Protein AF-A0A0G1ZRC7-F1 (afdb_monomer_lite)

pLDDT: mean 85.23, std 11.33, range [33.72, 97.94]

Foldseek 3Di:
DKDWDFDQQQNWTWIWIWDWDDDPDQAIKIWIWIWTDDDHDIDIDIDIDSDDDDPVRVVVVVVVSVPDDDDDDDPQVQWDKDDDLVQQKIFTDHPQWPDKDWDQDDPPPQFDNQKIKIFTGNDPDPDPDGQKMKIKHLADPVVRCVSRPQNVQWDAFDWDAAPNFIWGKTFGADPVRHTDQKIKIWDDDPRMIMIMTHHPVRSCRGRNGMDGHPSDLQLEDALVPDDQQDDGLNWGWHDWAFLDPDPPPGRGLQTIKTKTFDKDKFWFKWAADDDDPRGQFIKTQGDPVRSSNHHDYPPNPDHPMATEPCSVVCCVQLVDRMFIFIFMWGGWMDGHHPDDDGTYTHTPHTDDTDPPDD

Radius of gyration: 29.99 Å; chains: 1; bounding box: 70×35×105 Å

Secondary structure (DSSP, 8-state):
-EEEEEEEETTEEEEEEEEEEE-STT-EEEEEEEEEEETTEEEEEEEEESSPPPHHHHHHHHHHHHT-----S---TT-EEEEETTTTEEEEE-TT--EEEEEPPPTTS-S-TTEEEEEEE-SSS--SS-SEEEEEESS-HHHHHHH-GGGGGBPPPEEEEETTEEEEEEEEE-TTSPEEEEEEEEEEETTEEEEEEEEHHHHHHHHHH-EE----STTEE-TTT--TT-EETTEEEEEEE-SS--TT--SBTTBEEEEEESEEEEEEEEEE--STTTTT-EEEEE-HHHHTTS-EETT--S-S-EEES-HHHHHHHH-SSEEEEEEEEEEEEEEE-SSS--EEEEEEEEEEEE----

Sequence (358 aa):
MQEKENIEFHGQPAVKVVERFEGPETMSAYIEAIGFLYGQAEYVIHITGTHEPSASQRKRIDEILSTFKFIDSTDTSDWKTYRNEEYGYEFKYPSSWARLEERNPIFNDHLPDSRRYLAIYPESFPSQDISAHIDVYRAPFTAVKLDNHELVYTLPPSEVTTNGVVWLKFQSTDNLGNELNTFTYYTERGGKTYHVGGAGEQVHQILSTFRFFETGNNNVFDVTAVKTGDKIVGLEARTVAPFSVVPDFPLGPDNARVVFFGTVILEGEYRALTGELLGGYLCFAPSATSQAHIPVMRGDGRDISFCFSDQDVAHSLLNAERGRVTIEVEDYVINSYPAEVFNEAELRRVLIKDFSGE

Structure (mmCIF, N/CA/C/O backbone):
data_AF-A0A0G1ZRC7-F1
#
_entry.id   AF-A0A0G1ZRC7-F1
#
loop_
_atom_site.group_PDB
_atom_site.id
_atom_site.type_symbol
_atom_site.label_atom_id
_atom_site.label_alt_id
_atom_site.label_comp_id
_atom_site.label_asym_id
_atom_site.label_entity_id
_atom_site.label_seq_id
_atom_site.pdbx_PDB_ins_code
_atom_site.Cartn_x
_atom_site.Cartn_y
_atom_site.Cartn_z
_atom_site.occupancy
_atom_site.B_iso_or_equiv
_atom_site.auth_seq_id
_atom_site.auth_comp_id
_atom_site.auth_asym_id
_atom_site.auth_atom_id
_atom_site.pdbx_PDB_model_num
ATOM 1 N N . MET A 1 1 ? 22.349 -9.665 -48.517 1.00 72.19 1 MET A N 1
ATOM 2 C CA . MET A 1 1 ? 22.988 -10.792 -47.788 1.00 72.19 1 MET A CA 1
ATOM 3 C C . MET A 1 1 ? 22.812 -10.552 -46.298 1.00 72.19 1 MET A C 1
ATOM 5 O O . MET A 1 1 ? 23.005 -9.411 -45.890 1.00 72.19 1 MET A O 1
ATOM 9 N N . GLN A 1 2 ? 22.407 -11.571 -45.534 1.00 84.44 2 GLN A N 1
ATOM 10 C CA . GLN A 1 2 ? 22.184 -11.473 -44.088 1.00 84.44 2 GLN A CA 1
ATOM 11 C C . GLN A 1 2 ? 23.199 -12.353 -43.356 1.00 84.44 2 GLN A C 1
ATOM 13 O O . GLN A 1 2 ? 23.326 -13.538 -43.661 1.00 84.44 2 GLN A O 1
ATOM 18 N N . GLU A 1 3 ? 23.916 -11.766 -42.409 1.00 89.81 3 GLU A N 1
ATOM 19 C CA . GLU A 1 3 ? 24.847 -12.449 -41.512 1.00 89.81 3 GLU A CA 1
ATOM 20 C C . GLU A 1 3 ? 24.315 -12.332 -40.086 1.00 89.81 3 GLU A C 1
ATOM 22 O O . GLU A 1 3 ? 23.880 -11.259 -39.671 1.00 89.81 3 GLU A O 1
ATOM 27 N N . LYS A 1 4 ? 24.331 -13.438 -39.340 1.00 94.50 4 LYS A N 1
ATOM 28 C CA . LYS A 1 4 ? 23.889 -13.494 -37.945 1.00 94.50 4 LYS A CA 1
ATOM 29 C C . LYS A 1 4 ? 24.979 -14.132 -37.099 1.00 94.50 4 LYS A C 1
ATOM 31 O O . LYS A 1 4 ? 25.463 -15.210 -37.437 1.00 94.50 4 LYS A O 1
ATOM 36 N N . GLU A 1 5 ? 25.319 -13.491 -35.991 1.00 95.44 5 GLU A N 1
ATOM 37 C CA . GLU A 1 5 ? 26.378 -13.916 -35.081 1.00 95.44 5 GLU A CA 1
ATOM 38 C C . GLU A 1 5 ? 25.924 -13.758 -33.624 1.00 95.44 5 GLU A C 1
ATOM 40 O O . GLU A 1 5 ? 25.308 -12.756 -33.262 1.00 95.44 5 GLU A O 1
ATOM 45 N N . ASN A 1 6 ? 26.233 -14.745 -32.780 1.00 94.62 6 ASN A N 1
ATOM 46 C CA . ASN A 1 6 ? 26.083 -14.605 -31.332 1.00 94.62 6 ASN A CA 1
ATOM 47 C C . ASN A 1 6 ? 27.350 -13.945 -30.785 1.00 94.62 6 ASN A C 1
ATOM 49 O O . ASN A 1 6 ? 28.443 -14.476 -30.978 1.00 94.62 6 ASN A O 1
ATOM 53 N N . ILE A 1 7 ? 27.198 -12.818 -30.099 1.00 95.12 7 ILE A N 1
ATOM 54 C CA . ILE A 1 7 ? 28.302 -12.045 -29.531 1.00 95.12 7 ILE A CA 1
ATOM 55 C C . ILE A 1 7 ? 28.072 -11.806 -28.037 1.00 95.12 7 ILE A C 1
ATOM 57 O O . ILE A 1 7 ? 26.980 -12.019 -27.511 1.00 95.12 7 ILE A O 1
ATOM 61 N N . GLU A 1 8 ? 29.102 -11.325 -27.354 1.00 92.88 8 GLU A N 1
ATOM 62 C CA . GLU A 1 8 ? 28.963 -10.733 -26.028 1.00 92.88 8 GLU A CA 1
ATOM 63 C C . GLU A 1 8 ? 29.045 -9.211 -26.173 1.00 92.88 8 GLU A C 1
ATOM 65 O O . GLU A 1 8 ? 30.003 -8.686 -26.744 1.00 92.88 8 GLU A O 1
ATOM 70 N N . PHE A 1 9 ? 28.035 -8.496 -25.681 1.00 93.06 9 PHE A N 1
ATOM 71 C CA . PHE A 1 9 ? 28.003 -7.037 -25.687 1.00 93.06 9 PHE A CA 1
ATOM 72 C C . PHE A 1 9 ? 28.018 -6.538 -24.245 1.00 93.06 9 PHE A C 1
ATOM 74 O O . PHE A 1 9 ? 27.019 -6.639 -23.539 1.00 93.06 9 PHE A O 1
ATOM 81 N N . HIS A 1 10 ? 29.175 -6.039 -23.793 1.00 89.69 10 HIS A N 1
ATOM 82 C CA . HIS A 1 10 ? 29.384 -5.524 -22.428 1.00 89.69 10 HIS A CA 1
ATOM 83 C C . HIS A 1 10 ? 28.917 -6.478 -21.315 1.00 89.69 10 HIS A C 1
ATOM 85 O O . HIS A 1 10 ? 28.232 -6.072 -20.379 1.00 89.69 10 HIS A O 1
ATOM 91 N N . GLY A 1 11 ? 29.276 -7.760 -21.418 1.00 84.75 11 GLY A N 1
ATOM 92 C CA . GLY A 1 11 ? 28.902 -8.780 -20.432 1.00 84.75 11 GLY A CA 1
ATOM 93 C C . GLY A 1 11 ? 27.511 -9.388 -20.625 1.00 84.75 11 GLY A C 1
ATOM 94 O O . GLY A 1 11 ? 27.155 -10.298 -19.880 1.00 84.75 11 GLY A O 1
ATOM 95 N N . GLN A 1 12 ? 26.726 -8.922 -21.605 1.00 85.06 12 GLN A N 1
ATOM 96 C CA . GLN A 1 12 ? 25.418 -9.493 -21.930 1.00 85.06 12 GLN A CA 1
ATOM 97 C C . GLN A 1 12 ? 25.502 -10.402 -23.162 1.00 85.06 12 GLN A C 1
ATOM 99 O O . GLN A 1 12 ? 26.103 -10.010 -24.170 1.00 85.06 12 GLN A O 1
ATOM 104 N N . PRO A 1 13 ? 24.873 -11.592 -23.132 1.00 92.38 13 PRO A N 1
ATOM 105 C CA . PRO A 1 13 ? 24.634 -12.371 -24.338 1.00 92.38 13 PRO A CA 1
ATOM 106 C C . PRO A 1 13 ? 23.823 -11.547 -25.342 1.00 92.38 13 PRO A C 1
ATOM 108 O O . PRO A 1 13 ? 22.763 -11.013 -25.012 1.00 92.38 13 PRO A O 1
ATOM 111 N N . ALA A 1 14 ? 24.319 -11.450 -26.570 1.00 95.25 14 ALA A N 1
ATOM 112 C CA . ALA A 1 14 ? 23.731 -10.619 -27.606 1.00 95.25 14 ALA A CA 1
ATOM 113 C C . ALA A 1 14 ? 23.753 -11.323 -28.968 1.00 95.25 14 ALA A C 1
ATOM 115 O O . ALA A 1 14 ? 24.530 -12.244 -29.226 1.00 95.25 14 ALA A O 1
ATOM 116 N N . VAL A 1 15 ? 22.887 -10.866 -29.863 1.00 96.38 15 VAL A N 1
ATOM 117 C CA . VAL A 1 15 ? 22.798 -11.319 -31.246 1.00 96.38 15 VAL A CA 1
ATOM 118 C C . VAL A 1 15 ? 23.061 -10.127 -32.147 1.00 96.38 15 VAL A C 1
ATOM 120 O O . VAL A 1 15 ? 22.334 -9.136 -32.114 1.00 96.38 15 VAL A O 1
ATOM 123 N N . LYS A 1 16 ? 24.085 -10.239 -32.984 1.00 95.94 16 LYS A N 1
ATOM 124 C CA . LYS A 1 16 ? 24.382 -9.273 -34.030 1.00 95.94 16 LYS A CA 1
ATOM 125 C C . LYS A 1 16 ? 23.838 -9.770 -35.363 1.00 95.94 16 LYS A C 1
ATOM 127 O O . LYS A 1 16 ? 24.080 -10.910 -35.754 1.00 95.94 16 LYS A O 1
ATOM 132 N N . VAL A 1 17 ? 23.119 -8.905 -36.067 1.00 95.75 17 VAL A N 1
ATOM 133 C CA . VAL A 1 17 ? 22.609 -9.146 -37.418 1.00 95.75 17 VAL A CA 1
ATOM 134 C C . VAL A 1 17 ? 23.131 -8.051 -38.333 1.00 95.75 17 VAL A C 1
ATOM 136 O O . VAL A 1 17 ? 23.005 -6.871 -38.017 1.00 95.75 17 VAL A O 1
ATOM 139 N N . VAL A 1 18 ? 23.717 -8.432 -39.465 1.00 94.06 18 VAL A N 1
ATOM 140 C CA . VAL A 1 18 ? 24.157 -7.505 -40.510 1.00 94.06 18 VAL A CA 1
ATOM 141 C C . VAL A 1 18 ? 23.394 -7.808 -41.788 1.00 94.06 18 VAL A C 1
ATOM 143 O O . VAL A 1 18 ? 23.439 -8.922 -42.308 1.00 94.06 18 VAL A O 1
ATOM 146 N N . GLU A 1 19 ? 22.716 -6.799 -42.315 1.00 92.00 19 GLU A N 1
ATOM 147 C CA . GLU A 1 19 ? 21.962 -6.856 -43.557 1.00 92.00 19 GLU A CA 1
ATOM 148 C C . GLU A 1 19 ? 22.527 -5.867 -44.571 1.00 92.00 19 GLU A C 1
ATOM 150 O O . GLU A 1 19 ? 22.704 -4.676 -44.307 1.00 92.00 19 GLU A O 1
ATOM 155 N N . ARG A 1 20 ? 22.808 -6.393 -45.765 1.00 89.00 20 ARG A N 1
ATOM 156 C CA . ARG A 1 20 ? 23.256 -5.624 -46.927 1.00 89.00 20 ARG A CA 1
ATOM 157 C C . ARG A 1 20 ? 22.201 -5.709 -48.019 1.00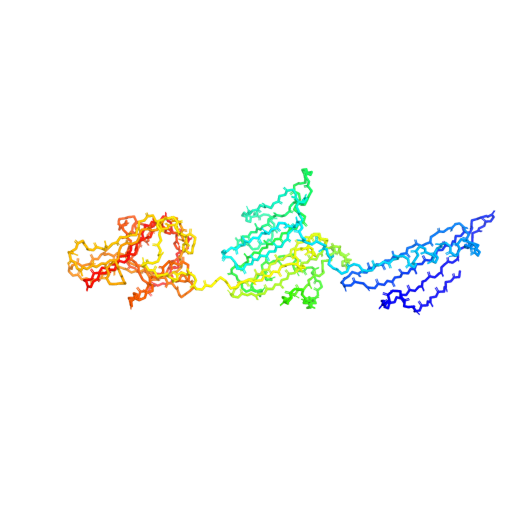 89.00 20 ARG A C 1
ATOM 159 O O . ARG A 1 20 ? 21.893 -6.816 -48.483 1.00 89.00 20 ARG A O 1
ATOM 166 N N . PHE A 1 21 ? 21.689 -4.553 -48.424 1.00 86.50 21 PHE A N 1
ATOM 167 C CA . PHE A 1 21 ? 20.736 -4.401 -49.517 1.00 86.50 21 PHE A CA 1
ATOM 168 C C . PHE A 1 21 ? 21.440 -3.783 -50.721 1.00 86.50 21 PHE A C 1
ATOM 170 O O . PHE A 1 21 ? 22.093 -2.749 -50.590 1.00 86.50 21 PHE A O 1
ATOM 177 N N . GLU A 1 22 ? 21.274 -4.403 -51.885 1.00 81.50 22 GLU A N 1
ATOM 178 C CA . GLU A 1 22 ? 21.713 -3.864 -53.172 1.00 81.50 22 GLU A CA 1
ATOM 179 C C . GLU A 1 22 ? 20.471 -3.585 -54.023 1.00 81.50 22 GLU A C 1
ATOM 181 O O . GLU A 1 22 ? 19.751 -4.504 -54.414 1.00 81.50 22 GLU A O 1
ATOM 186 N N . GLY A 1 23 ? 20.184 -2.306 -54.256 1.00 74.44 23 GLY A N 1
ATOM 187 C CA . GLY A 1 23 ? 19.145 -1.834 -55.164 1.00 74.44 23 GLY A CA 1
ATOM 188 C C . GLY A 1 23 ? 19.724 -1.363 -56.505 1.00 74.44 23 GLY A C 1
ATOM 189 O O . GLY A 1 23 ? 20.934 -1.159 -56.630 1.00 74.44 23 GLY A O 1
ATOM 190 N N . PRO A 1 24 ? 18.877 -1.168 -57.530 1.00 72.50 24 PRO A N 1
ATOM 191 C CA . PRO A 1 24 ? 19.324 -0.683 -58.830 1.00 72.50 24 PRO A CA 1
ATOM 192 C C . PRO A 1 24 ? 19.932 0.733 -58.754 1.00 72.50 24 PRO A C 1
ATOM 194 O O . PRO A 1 24 ? 19.453 1.611 -58.040 1.00 72.50 24 PRO A O 1
ATOM 197 N N . GLU A 1 25 ? 21.010 0.918 -59.519 1.00 60.22 25 GLU A N 1
ATOM 198 C CA . GLU A 1 25 ? 21.641 2.179 -59.947 1.00 60.22 25 GLU A CA 1
ATOM 199 C C . GLU A 1 25 ? 22.134 3.206 -58.909 1.00 60.22 25 GLU A C 1
ATOM 201 O O . GLU A 1 25 ? 22.583 4.256 -59.350 1.00 60.22 25 GLU A O 1
ATOM 206 N N . THR A 1 26 ? 22.123 2.951 -57.589 1.00 58.69 26 THR A N 1
ATOM 207 C CA . THR A 1 26 ? 22.935 3.656 -56.537 1.00 58.69 26 THR A CA 1
ATOM 208 C C . THR A 1 26 ? 22.432 3.428 -55.106 1.00 58.69 26 THR A C 1
ATOM 210 O O . THR A 1 26 ? 23.074 3.871 -54.153 1.00 58.69 26 THR A O 1
ATOM 213 N N . MET A 1 27 ? 21.298 2.754 -54.908 1.00 60.91 27 MET A N 1
ATOM 214 C CA . MET A 1 27 ? 20.768 2.509 -53.566 1.00 60.91 27 MET A CA 1
ATOM 215 C C . MET A 1 27 ? 21.346 1.229 -52.967 1.00 60.91 27 MET A C 1
ATOM 217 O O . MET A 1 27 ? 20.748 0.164 -53.082 1.00 60.91 27 MET A O 1
ATOM 221 N N . SER A 1 28 ? 22.489 1.326 -52.292 1.00 77.81 28 SER A N 1
ATOM 222 C CA . SER A 1 28 ? 22.838 0.342 -51.267 1.00 77.81 28 SER A CA 1
ATOM 223 C C . SER A 1 28 ? 22.269 0.761 -49.909 1.00 77.81 28 SER A C 1
ATOM 225 O O . SER A 1 28 ? 22.018 1.940 -49.651 1.00 77.81 28 SER A O 1
ATOM 227 N N . ALA A 1 29 ? 22.031 -0.209 -49.033 1.00 84.00 29 ALA A N 1
ATOM 228 C CA . ALA A 1 29 ? 21.778 0.050 -47.622 1.00 84.00 29 ALA A CA 1
ATOM 229 C C . ALA A 1 29 ? 22.551 -0.957 -46.772 1.00 84.00 29 ALA A C 1
ATOM 231 O O . ALA A 1 29 ? 22.637 -2.142 -47.104 1.00 84.00 29 ALA A O 1
ATOM 232 N N . TYR A 1 30 ? 23.112 -0.460 -45.678 1.00 89.81 30 TYR A N 1
ATOM 233 C CA . TYR A 1 30 ? 23.788 -1.235 -44.654 1.00 89.81 30 TYR A CA 1
ATOM 234 C C . TYR A 1 30 ? 23.011 -1.080 -43.353 1.00 89.81 30 TYR A C 1
ATOM 236 O O . TYR A 1 30 ? 22.791 0.045 -42.898 1.00 89.81 30 TYR A O 1
ATOM 244 N N . ILE A 1 31 ? 22.610 -2.199 -42.762 1.00 90.44 31 ILE A N 1
ATOM 245 C CA . ILE A 1 31 ? 21.965 -2.241 -41.453 1.00 90.44 31 ILE A CA 1
ATOM 246 C C . ILE A 1 31 ? 22.737 -3.229 -40.591 1.00 90.44 31 ILE A C 1
ATOM 248 O O . ILE A 1 31 ? 22.917 -4.383 -40.961 1.00 90.44 31 ILE A O 1
ATOM 252 N N . GLU A 1 32 ? 23.178 -2.779 -39.429 1.00 93.75 32 GLU A N 1
ATOM 253 C CA . GLU A 1 32 ? 23.699 -3.628 -38.369 1.00 93.75 32 GLU A CA 1
ATOM 254 C C . GLU A 1 32 ? 22.826 -3.439 -37.134 1.00 93.75 32 GLU A C 1
ATOM 256 O O . GLU A 1 32 ? 22.590 -2.312 -36.703 1.00 93.75 32 GLU A O 1
ATOM 261 N N . ALA A 1 33 ? 22.320 -4.540 -36.593 1.00 95.12 33 ALA A N 1
ATOM 262 C CA . ALA A 1 33 ? 21.508 -4.566 -35.391 1.00 95.12 33 ALA A CA 1
ATOM 263 C C . ALA A 1 33 ? 22.203 -5.420 -34.332 1.00 95.12 33 ALA A C 1
ATOM 265 O O . ALA A 1 33 ? 22.618 -6.541 -34.623 1.00 95.12 33 ALA A O 1
ATOM 266 N N . ILE A 1 34 ? 22.322 -4.905 -33.112 1.00 96.19 34 ILE A N 1
ATOM 267 C CA . ILE A 1 34 ? 22.768 -5.674 -31.946 1.00 96.19 34 ILE A CA 1
ATOM 268 C C . ILE A 1 34 ? 21.581 -5.764 -30.994 1.00 96.19 34 ILE A C 1
ATOM 270 O O . ILE A 1 34 ? 21.213 -4.764 -30.380 1.00 96.19 34 ILE A O 1
ATOM 274 N N . GLY A 1 35 ? 20.973 -6.946 -30.922 1.00 92.88 35 GLY A N 1
ATOM 275 C CA . GLY A 1 35 ? 19.888 -7.265 -30.002 1.00 92.88 35 GLY A CA 1
ATOM 276 C C . GLY A 1 35 ? 20.428 -7.941 -28.748 1.00 92.88 35 GLY A C 1
ATOM 277 O O . GLY A 1 35 ? 21.203 -8.892 -28.850 1.00 92.88 35 GLY A O 1
ATOM 278 N N . PHE A 1 36 ? 20.044 -7.472 -27.569 1.00 91.94 36 PHE A N 1
ATOM 279 C CA . PHE A 1 36 ? 20.423 -8.090 -26.299 1.00 91.94 36 PHE A CA 1
ATOM 280 C C . PHE A 1 36 ? 19.324 -7.911 -25.256 1.00 91.94 36 PHE A C 1
ATOM 282 O O . PHE A 1 36 ? 18.497 -7.002 -25.338 1.00 91.94 36 PHE A O 1
ATOM 289 N N . LEU A 1 37 ? 19.339 -8.784 -24.252 1.00 82.06 37 LEU A N 1
ATOM 290 C CA . LEU A 1 37 ? 18.491 -8.647 -23.075 1.00 82.06 37 LEU A CA 1
ATOM 291 C C . LEU A 1 37 ? 19.285 -7.951 -21.977 1.00 82.06 37 LEU A C 1
ATOM 293 O O . LEU A 1 37 ? 20.431 -8.311 -21.709 1.00 82.06 37 LEU A O 1
ATOM 297 N N . TYR A 1 38 ? 18.673 -6.968 -21.328 1.00 78.75 38 TYR A N 1
ATOM 298 C CA . TYR A 1 38 ? 19.228 -6.368 -20.124 1.00 78.75 38 TYR A CA 1
ATOM 299 C C . TYR A 1 38 ? 18.111 -6.155 -19.101 1.00 78.75 38 TYR A C 1
ATOM 301 O O . TYR A 1 38 ? 17.084 -5.535 -19.382 1.00 78.75 38 TYR A O 1
ATOM 309 N N . GLY A 1 39 ? 18.278 -6.745 -17.917 1.00 71.88 39 GLY A N 1
ATOM 310 C CA . GLY A 1 39 ? 17.195 -6.867 -16.946 1.00 71.88 39 GLY A CA 1
ATOM 311 C C . GLY A 1 39 ? 16.031 -7.695 -17.503 1.00 71.88 39 GLY A C 1
ATOM 312 O O . GLY A 1 39 ? 16.175 -8.889 -17.745 1.00 71.88 39 GLY A O 1
ATOM 313 N N . GLN A 1 40 ? 14.870 -7.059 -17.673 1.00 64.44 40 GLN A N 1
ATOM 314 C CA . GLN A 1 40 ? 13.635 -7.675 -18.190 1.00 64.44 40 GLN A CA 1
ATOM 315 C C . GLN A 1 40 ? 13.204 -7.094 -19.548 1.00 64.44 40 GLN A C 1
ATOM 317 O O . GLN A 1 40 ? 12.088 -7.356 -19.993 1.00 64.44 40 GLN A O 1
ATOM 322 N N . ALA A 1 41 ? 14.052 -6.274 -20.174 1.00 66.75 41 ALA A N 1
ATOM 323 C CA . ALA A 1 41 ? 13.751 -5.595 -21.426 1.00 66.75 41 ALA A CA 1
ATOM 324 C C . ALA A 1 41 ? 14.682 -6.062 -22.550 1.00 66.75 41 ALA A C 1
ATOM 326 O O . ALA A 1 41 ? 15.857 -6.378 -22.328 1.00 66.75 41 ALA A O 1
ATOM 327 N N . GLU A 1 42 ? 14.130 -6.094 -23.760 1.00 83.19 42 GLU A N 1
ATOM 328 C CA . GLU A 1 42 ? 14.882 -6.293 -24.991 1.00 83.19 42 GLU A CA 1
ATOM 329 C C . GLU A 1 42 ? 15.331 -4.940 -25.536 1.00 83.19 42 GLU A C 1
ATOM 331 O O . GLU A 1 42 ? 14.553 -3.989 -25.626 1.00 83.19 42 GLU A O 1
ATOM 336 N N . TYR A 1 43 ? 16.604 -4.862 -25.903 1.00 85.25 43 TYR A N 1
ATOM 337 C CA . TYR A 1 43 ? 17.204 -3.678 -26.489 1.00 85.25 43 TYR A CA 1
ATOM 338 C C . TYR A 1 43 ? 17.784 -4.032 -27.846 1.00 85.25 43 TYR A C 1
ATOM 340 O O . TYR A 1 43 ? 18.452 -5.054 -27.997 1.00 85.25 43 TYR A O 1
ATOM 348 N N . VAL A 1 44 ? 17.574 -3.148 -28.821 1.00 92.44 44 VAL A N 1
ATOM 349 C CA . VAL A 1 44 ? 18.173 -3.265 -30.150 1.00 92.44 44 VAL A CA 1
ATOM 350 C C . VAL A 1 44 ? 18.886 -1.966 -30.493 1.00 92.44 44 VAL A C 1
ATOM 352 O O . VAL A 1 44 ? 18.281 -0.896 -30.541 1.00 92.44 44 VAL A O 1
ATOM 355 N N . ILE A 1 45 ? 20.189 -2.058 -30.747 1.00 93.38 45 ILE A N 1
ATOM 356 C CA . ILE A 1 45 ? 20.984 -0.942 -31.263 1.00 93.38 45 ILE A CA 1
ATOM 357 C C . ILE A 1 45 ? 21.050 -1.078 -32.778 1.00 93.38 45 ILE A C 1
ATOM 359 O O . ILE A 1 45 ? 21.619 -2.045 -33.279 1.00 93.38 45 ILE A O 1
ATOM 363 N N . HIS A 1 46 ? 20.508 -0.095 -33.499 1.00 93.88 46 HIS A N 1
ATOM 364 C CA . HIS A 1 46 ? 20.590 -0.024 -34.956 1.00 93.88 46 HIS A CA 1
ATOM 365 C C . HIS A 1 46 ? 21.694 0.929 -35.413 1.00 93.88 46 HIS A C 1
ATOM 367 O O . HIS A 1 46 ? 21.737 2.098 -35.032 1.00 93.88 46 HIS A O 1
ATOM 373 N N . ILE A 1 47 ? 22.550 0.436 -36.301 1.00 92.75 47 ILE A N 1
ATOM 374 C CA . ILE A 1 47 ? 23.562 1.200 -37.021 1.00 92.75 47 ILE A CA 1
ATOM 375 C C . ILE A 1 47 ? 23.222 1.100 -38.505 1.00 92.75 47 ILE A C 1
ATOM 377 O O . ILE A 1 47 ? 23.375 0.048 -39.123 1.00 92.75 47 ILE A O 1
ATOM 381 N N . THR A 1 48 ? 22.742 2.199 -39.079 1.00 91.06 48 THR A N 1
ATOM 382 C CA . THR A 1 48 ? 22.259 2.239 -40.465 1.00 91.06 48 THR A CA 1
ATOM 383 C C . THR A 1 48 ? 23.072 3.201 -41.321 1.00 91.06 48 THR A C 1
ATOM 385 O O . THR A 1 48 ? 23.459 4.275 -40.859 1.00 91.06 48 THR A O 1
ATOM 388 N N . GLY A 1 49 ? 23.269 2.867 -42.592 1.00 88.19 49 GLY A N 1
ATOM 389 C C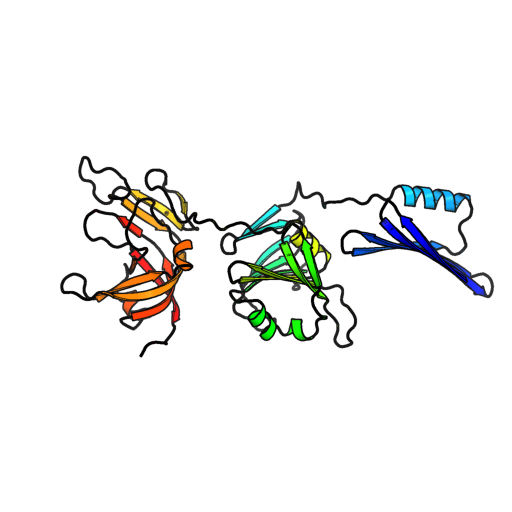A . GLY A 1 49 ? 23.908 3.741 -43.572 1.00 88.19 49 GLY A CA 1
ATOM 390 C C . GLY A 1 49 ? 23.516 3.394 -45.004 1.00 88.19 49 GLY A C 1
ATOM 391 O O . GLY A 1 49 ? 22.973 2.329 -45.275 1.00 88.19 49 GLY A O 1
ATOM 392 N N . THR A 1 50 ? 23.809 4.290 -45.945 1.00 86.50 50 THR A N 1
ATOM 393 C CA . THR A 1 50 ? 23.601 4.036 -47.384 1.00 86.50 50 THR A CA 1
ATOM 394 C C . THR A 1 50 ? 24.673 3.125 -47.984 1.00 86.50 50 THR A C 1
ATOM 396 O O . THR A 1 50 ? 24.543 2.671 -49.110 1.00 86.50 50 THR A O 1
ATOM 399 N N . HIS A 1 51 ? 25.761 2.862 -47.265 1.00 88.19 51 HIS A N 1
ATOM 400 C CA . HIS A 1 51 ? 26.858 2.000 -47.697 1.00 88.19 51 HIS A CA 1
ATOM 401 C C . HIS A 1 51 ? 27.487 1.340 -46.469 1.00 88.19 51 HIS A C 1
ATOM 403 O O . HIS A 1 51 ? 27.316 1.822 -45.345 1.00 88.19 51 HIS A O 1
ATOM 409 N N . GLU A 1 52 ? 28.238 0.262 -46.686 1.00 87.81 52 GLU A N 1
ATOM 410 C CA . GLU A 1 52 ? 29.029 -0.363 -45.627 1.00 87.81 52 GLU A CA 1
ATOM 411 C C . GLU A 1 52 ? 30.050 0.641 -45.051 1.00 87.81 52 GLU A C 1
ATOM 413 O O . GLU A 1 52 ? 30.670 1.391 -45.816 1.00 87.81 52 GLU A O 1
ATOM 418 N N . PRO A 1 53 ? 30.236 0.707 -43.717 1.00 89.88 53 PRO A N 1
ATOM 419 C CA . PRO A 1 53 ? 31.146 1.672 -43.115 1.00 89.88 53 PRO A CA 1
ATOM 420 C C . PRO A 1 53 ? 32.582 1.455 -43.597 1.00 89.88 53 PRO A C 1
ATOM 422 O O . PRO A 1 53 ? 33.114 0.348 -43.517 1.00 89.88 53 PRO A O 1
ATOM 425 N N . SER A 1 54 ? 33.259 2.528 -44.010 1.00 93.56 54 SER A N 1
ATOM 426 C CA . SER A 1 54 ? 34.711 2.486 -44.217 1.00 93.56 54 SER A CA 1
ATOM 427 C C . SER A 1 54 ? 35.440 2.116 -42.918 1.00 93.56 54 SER A C 1
ATOM 429 O O . SER A 1 54 ? 34.917 2.318 -41.821 1.00 93.56 54 SER A O 1
ATOM 431 N N . ALA A 1 55 ? 36.697 1.670 -43.010 1.00 93.69 55 ALA A N 1
ATOM 432 C CA . ALA A 1 55 ? 37.497 1.310 -41.833 1.00 93.69 55 ALA A CA 1
ATOM 433 C C . ALA A 1 55 ? 37.573 2.432 -40.775 1.00 93.69 55 ALA A C 1
ATOM 435 O O . ALA A 1 55 ? 37.570 2.169 -39.574 1.00 93.69 55 ALA A O 1
ATOM 436 N N . SER A 1 56 ? 37.592 3.699 -41.209 1.00 94.12 56 SER A N 1
ATOM 437 C CA . SER A 1 56 ? 37.609 4.840 -40.285 1.00 94.12 56 SER A CA 1
ATOM 438 C C . SER A 1 56 ? 36.266 5.061 -39.581 1.00 94.12 56 SER A C 1
ATOM 440 O O . SER A 1 56 ? 36.246 5.408 -38.403 1.00 94.12 56 SER A O 1
ATOM 442 N N . GLN A 1 57 ? 35.145 4.840 -40.275 1.00 92.81 57 GLN A N 1
ATOM 443 C CA . GLN A 1 57 ? 33.805 4.907 -39.688 1.00 92.81 57 GLN A CA 1
ATOM 444 C C . GLN A 1 57 ? 33.565 3.728 -38.749 1.00 92.81 57 GLN A C 1
ATOM 446 O O . GLN A 1 57 ? 33.043 3.936 -37.660 1.00 92.81 57 GLN A O 1
ATOM 451 N N . ARG A 1 58 ? 34.019 2.526 -39.127 1.00 94.12 58 ARG A N 1
ATOM 452 C CA . ARG A 1 58 ? 33.975 1.337 -38.273 1.00 94.12 58 ARG A CA 1
ATOM 453 C C . ARG A 1 58 ? 34.647 1.598 -36.931 1.00 94.12 58 ARG A C 1
ATOM 455 O O . ARG A 1 58 ? 34.012 1.423 -35.905 1.00 94.12 58 ARG A O 1
ATOM 462 N N . LYS A 1 59 ? 35.866 2.146 -36.944 1.00 94.69 59 LYS A N 1
ATOM 463 C CA . LYS A 1 59 ? 36.582 2.497 -35.712 1.00 94.69 59 LYS A CA 1
ATOM 464 C C . LYS A 1 59 ? 35.777 3.438 -34.803 1.00 94.69 59 LYS A C 1
ATOM 466 O O . LYS A 1 59 ? 35.754 3.237 -33.597 1.00 94.69 59 LYS A O 1
ATOM 471 N N . ARG A 1 60 ? 35.098 4.444 -35.367 1.00 94.94 60 ARG A N 1
ATOM 472 C CA . ARG A 1 60 ? 34.250 5.368 -34.586 1.00 94.94 60 ARG A CA 1
ATOM 473 C C . ARG A 1 60 ? 33.004 4.686 -34.029 1.00 94.94 60 ARG A C 1
ATOM 475 O O . ARG A 1 60 ? 32.603 4.986 -32.914 1.00 94.94 60 ARG A O 1
ATOM 482 N N . ILE A 1 61 ? 32.386 3.800 -34.807 1.00 93.00 61 ILE A N 1
ATOM 483 C CA . ILE A 1 61 ? 31.249 2.992 -34.355 1.00 93.00 61 ILE A CA 1
ATOM 484 C C . ILE A 1 61 ? 31.687 2.116 -33.180 1.00 93.00 61 ILE A C 1
ATOM 486 O O . ILE A 1 61 ? 31.020 2.120 -32.154 1.00 93.00 61 ILE A O 1
ATOM 490 N N . ASP A 1 62 ? 32.835 1.449 -33.291 1.00 93.19 62 ASP A N 1
ATOM 491 C CA . ASP A 1 62 ? 33.378 0.606 -32.225 1.00 93.19 62 ASP A CA 1
ATOM 492 C C . ASP A 1 62 ? 33.721 1.437 -30.976 1.00 93.19 62 ASP A C 1
ATOM 494 O O . ASP A 1 62 ? 33.417 1.023 -29.860 1.00 93.19 62 ASP A O 1
ATOM 498 N N . GLU A 1 63 ? 34.276 2.645 -31.146 1.00 94.44 63 GLU A N 1
ATOM 499 C CA . GLU A 1 63 ? 34.484 3.605 -30.053 1.00 94.44 63 GLU A CA 1
ATOM 500 C C . GLU A 1 63 ? 33.154 3.961 -29.366 1.00 94.44 63 GLU A C 1
ATOM 502 O O . GLU A 1 63 ? 33.065 3.843 -28.147 1.00 94.44 63 GLU A O 1
ATOM 507 N N . ILE A 1 64 ? 32.100 4.311 -30.114 1.00 92.88 64 ILE A N 1
ATOM 508 C CA . ILE A 1 64 ? 30.766 4.606 -29.555 1.00 92.88 64 ILE A CA 1
ATOM 509 C C . ILE A 1 64 ? 30.217 3.391 -28.808 1.00 92.88 64 ILE A C 1
ATOM 511 O O . ILE A 1 64 ? 29.842 3.509 -27.640 1.00 92.88 64 ILE A O 1
ATOM 515 N N . LEU A 1 65 ? 30.216 2.221 -29.448 1.00 93.44 65 LEU A N 1
ATOM 516 C CA . LEU A 1 65 ? 29.733 0.979 -28.857 1.00 93.44 65 LEU A CA 1
ATOM 517 C C . LEU A 1 65 ? 30.503 0.646 -27.577 1.00 93.44 65 LEU A C 1
ATOM 519 O O . LEU A 1 65 ? 29.881 0.252 -26.601 1.00 93.44 65 LEU A O 1
ATOM 523 N N . SER A 1 66 ? 31.816 0.891 -27.521 1.00 93.31 66 SER A N 1
ATOM 524 C CA . SER A 1 66 ? 32.646 0.651 -26.330 1.00 93.31 66 SER A CA 1
ATOM 525 C C . SER A 1 66 ? 32.323 1.561 -25.138 1.00 93.31 66 SER A C 1
ATOM 527 O O . SER A 1 66 ? 32.664 1.227 -24.006 1.00 93.31 66 SER A O 1
ATOM 529 N N . THR A 1 67 ? 31.656 2.697 -25.368 1.00 91.81 67 THR A N 1
ATOM 530 C CA . THR A 1 67 ? 31.232 3.605 -24.288 1.00 91.81 67 THR A CA 1
ATOM 531 C C . THR A 1 67 ? 29.894 3.239 -23.659 1.00 91.81 67 THR A C 1
ATOM 533 O O . THR A 1 67 ? 29.549 3.818 -22.626 1.00 91.81 67 THR A O 1
ATOM 536 N N . PHE A 1 68 ? 29.149 2.289 -24.237 1.00 89.38 68 PHE A N 1
ATOM 537 C CA . PHE A 1 68 ? 27.908 1.819 -23.631 1.00 89.38 68 PHE A CA 1
ATOM 538 C C . PHE A 1 68 ? 28.188 1.243 -22.248 1.00 89.38 68 PHE A C 1
ATOM 540 O O . PHE A 1 68 ? 29.117 0.465 -22.043 1.00 89.38 68 PHE A O 1
ATOM 547 N N . LYS A 1 69 ? 27.368 1.653 -21.285 1.00 80.56 69 LYS A N 1
ATOM 548 C CA . LYS A 1 69 ? 27.386 1.121 -19.932 1.00 80.56 69 LYS A CA 1
ATOM 549 C C . LYS A 1 69 ? 25.974 0.763 -19.536 1.00 80.56 69 LYS A C 1
ATOM 551 O O . LYS A 1 69 ? 25.057 1.571 -19.666 1.00 80.56 69 LYS A O 1
ATOM 556 N N . PHE A 1 70 ? 25.846 -0.441 -19.014 1.00 78.75 70 PHE A N 1
ATOM 557 C CA . PHE A 1 70 ? 24.672 -0.880 -18.297 1.00 78.75 70 PHE A CA 1
ATOM 558 C C . PHE A 1 70 ? 24.671 -0.214 -16.925 1.00 78.75 70 PHE A C 1
ATOM 560 O O . PHE A 1 70 ? 25.593 -0.408 -16.132 1.00 78.75 70 PHE A O 1
ATOM 567 N N . ILE A 1 71 ? 23.689 0.651 -16.693 1.00 70.56 71 ILE A N 1
ATOM 568 C CA . ILE A 1 71 ? 23.481 1.288 -15.398 1.00 70.56 71 ILE A CA 1
ATOM 569 C C . ILE A 1 71 ? 22.423 0.484 -14.649 1.00 70.56 71 ILE A C 1
ATOM 571 O O . ILE A 1 71 ? 21.225 0.638 -14.875 1.00 70.56 71 ILE A O 1
ATOM 575 N N . ASP A 1 72 ? 22.881 -0.402 -13.766 1.00 60.03 72 ASP A N 1
ATOM 576 C CA . ASP A 1 72 ? 21.999 -0.995 -12.769 1.00 60.03 72 ASP A CA 1
ATOM 577 C C . ASP A 1 72 ? 21.583 0.114 -11.800 1.00 60.03 72 ASP A C 1
ATOM 579 O O . ASP A 1 72 ? 22.424 0.855 -11.290 1.00 60.03 72 ASP A O 1
ATOM 583 N N . SER A 1 73 ? 20.286 0.187 -11.514 1.00 54.97 73 SER A N 1
ATOM 584 C CA . SER A 1 73 ? 19.601 1.203 -10.711 1.00 54.97 73 SER A CA 1
ATOM 585 C C . SER A 1 73 ? 19.351 2.537 -11.419 1.00 54.97 73 SER A C 1
ATOM 587 O O . SER A 1 73 ? 20.242 3.313 -11.760 1.00 54.97 73 SER A O 1
ATOM 589 N N . THR A 1 74 ? 18.065 2.841 -11.570 1.00 63.97 74 THR A N 1
ATOM 590 C CA . THR A 1 74 ? 17.605 4.223 -11.578 1.00 63.97 74 THR A CA 1
ATOM 591 C C . THR A 1 74 ? 18.121 4.855 -10.286 1.00 63.97 74 THR A C 1
ATOM 593 O O . THR A 1 74 ? 17.846 4.332 -9.205 1.00 63.97 74 THR A O 1
ATOM 596 N N . ASP A 1 75 ? 18.919 5.920 -10.372 1.00 71.38 75 ASP A N 1
ATOM 597 C CA . ASP A 1 75 ? 19.313 6.662 -9.175 1.00 71.38 75 ASP A CA 1
ATOM 598 C C . ASP A 1 75 ? 18.033 7.171 -8.495 1.00 71.38 75 ASP A C 1
ATOM 600 O O . ASP A 1 75 ? 17.308 8.014 -9.030 1.00 71.38 75 ASP A O 1
ATOM 604 N N . THR A 1 76 ? 17.716 6.580 -7.341 1.00 81.44 76 THR A N 1
ATOM 605 C CA . THR A 1 76 ? 16.500 6.871 -6.569 1.00 81.44 76 THR A CA 1
ATOM 606 C C . THR A 1 76 ? 16.776 7.769 -5.366 1.00 81.44 76 THR A C 1
ATOM 608 O O . THR A 1 76 ? 15.955 7.840 -4.445 1.00 81.44 76 THR A O 1
ATOM 611 N N . SER A 1 77 ? 17.941 8.424 -5.325 1.00 83.38 77 SER A N 1
ATOM 612 C CA . SER A 1 77 ? 18.317 9.332 -4.236 1.00 83.38 77 SER A CA 1
ATOM 613 C C . SER A 1 77 ? 17.370 10.532 -4.131 1.00 83.38 77 SER A C 1
ATOM 615 O O . SER A 1 77 ? 16.913 10.842 -3.033 1.00 83.38 77 SER A O 1
ATOM 617 N N . ASP A 1 78 ? 16.983 11.115 -5.269 1.00 87.25 78 ASP A N 1
ATOM 618 C CA . ASP A 1 78 ? 16.060 12.260 -5.358 1.00 87.25 78 ASP A CA 1
ATOM 619 C C . ASP A 1 78 ? 14.575 11.858 -5.471 1.00 87.25 78 ASP A C 1
ATOM 621 O O . ASP A 1 78 ? 13.699 12.689 -5.748 1.00 87.25 78 ASP A O 1
ATOM 625 N N . TRP A 1 79 ? 14.261 10.571 -5.313 1.00 93.25 79 TRP A N 1
ATOM 626 C CA . TRP A 1 79 ? 12.890 10.078 -5.424 1.00 93.25 79 TRP A CA 1
ATOM 627 C C . TRP A 1 79 ? 12.093 10.343 -4.149 1.00 93.25 79 TRP A C 1
ATOM 629 O O . TRP A 1 79 ? 12.602 10.267 -3.030 1.00 93.25 79 TRP A O 1
ATOM 639 N N . LYS A 1 80 ? 10.799 10.604 -4.326 1.00 92.50 80 LYS A N 1
ATOM 640 C CA . LYS A 1 80 ? 9.832 10.699 -3.230 1.00 92.50 80 LYS A CA 1
ATOM 641 C C . LYS A 1 80 ? 9.355 9.304 -2.844 1.00 92.50 80 LYS A C 1
ATOM 643 O O . LYS A 1 80 ? 9.363 8.394 -3.667 1.00 92.50 80 LYS A O 1
ATOM 648 N N . THR A 1 81 ? 8.882 9.153 -1.612 1.00 93.25 81 THR A N 1
ATOM 649 C CA . THR A 1 81 ? 8.273 7.906 -1.130 1.00 93.25 81 THR A CA 1
ATOM 650 C C . THR A 1 81 ? 6.762 8.066 -1.059 1.00 93.25 81 THR A C 1
ATOM 652 O O . THR A 1 81 ? 6.268 9.001 -0.429 1.00 93.25 81 THR A O 1
ATOM 655 N N . TYR A 1 82 ? 6.027 7.146 -1.679 1.00 93.94 82 TYR A N 1
ATOM 656 C CA . TYR A 1 82 ? 4.614 6.929 -1.393 1.00 93.94 82 TYR A CA 1
ATOM 657 C C . TYR A 1 82 ? 4.500 5.753 -0.424 1.00 93.94 82 TYR A C 1
ATOM 659 O O . TYR A 1 82 ? 5.091 4.697 -0.652 1.00 93.94 82 TYR A O 1
ATOM 667 N N . ARG A 1 83 ? 3.743 5.937 0.657 1.00 90.19 83 ARG A N 1
ATOM 668 C CA . ARG A 1 83 ? 3.529 4.928 1.695 1.00 90.19 83 ARG A CA 1
ATOM 669 C C . ARG A 1 83 ? 2.045 4.831 1.996 1.00 90.19 83 ARG A C 1
ATOM 671 O O . ARG A 1 83 ? 1.421 5.844 2.301 1.00 90.19 83 ARG A O 1
ATOM 678 N N . ASN A 1 84 ? 1.506 3.619 1.938 1.00 86.38 84 ASN A N 1
ATOM 679 C CA . ASN A 1 84 ? 0.128 3.340 2.301 1.00 86.38 84 ASN A CA 1
ATOM 680 C C . ASN A 1 84 ? 0.093 2.450 3.550 1.00 86.38 84 ASN A C 1
ATOM 682 O O . ASN A 1 84 ? 0.374 1.253 3.486 1.00 86.38 84 ASN A O 1
ATOM 686 N N . GLU A 1 85 ? -0.238 3.052 4.695 1.00 80.75 85 GLU A N 1
ATOM 687 C CA . GLU A 1 85 ? -0.332 2.354 5.987 1.00 80.75 85 GLU A CA 1
ATOM 688 C C . GLU A 1 85 ? -1.524 1.396 6.054 1.00 80.75 85 GLU A C 1
ATOM 690 O O . GLU A 1 85 ? -1.436 0.376 6.727 1.00 80.75 85 GLU A O 1
ATOM 695 N N . GLU A 1 86 ? -2.629 1.704 5.363 1.00 78.31 86 GLU A N 1
ATOM 696 C CA . GLU A 1 86 ? -3.837 0.863 5.354 1.00 78.31 86 GLU A CA 1
ATOM 697 C C . GLU A 1 86 ? -3.537 -0.508 4.726 1.00 78.31 86 GLU A C 1
ATOM 699 O O . GLU A 1 86 ? -4.019 -1.543 5.188 1.00 78.31 86 GLU A O 1
ATOM 704 N N . TYR A 1 87 ? -2.706 -0.516 3.682 1.00 84.12 87 TYR A N 1
ATOM 705 C CA . TYR A 1 87 ? -2.428 -1.699 2.872 1.00 84.12 87 TYR A CA 1
ATOM 706 C C . TYR A 1 87 ? -1.005 -2.244 3.004 1.00 84.12 87 TYR A C 1
ATOM 708 O O . TYR A 1 87 ? -0.690 -3.241 2.353 1.00 84.12 87 TYR A O 1
ATOM 716 N N . GLY A 1 88 ? -0.154 -1.644 3.837 1.00 83.81 88 GLY A N 1
ATOM 717 C CA . GLY A 1 88 ? 1.154 -2.202 4.184 1.00 83.81 88 GLY A CA 1
ATOM 718 C C . GLY A 1 88 ? 2.163 -2.246 3.047 1.00 83.81 88 GLY A C 1
ATOM 719 O O . GLY A 1 88 ? 2.964 -3.180 2.965 1.00 83.81 88 GLY A O 1
ATOM 720 N N . TYR A 1 89 ? 2.122 -1.267 2.146 1.00 92.31 89 TYR A N 1
ATOM 721 C CA . TYR A 1 89 ? 3.079 -1.180 1.048 1.00 92.31 89 TYR A CA 1
ATOM 722 C C . TYR A 1 89 ? 3.601 0.235 0.849 1.00 92.31 89 TYR A C 1
ATOM 724 O O . TYR A 1 89 ? 2.949 1.236 1.158 1.00 92.31 89 TYR A O 1
ATOM 732 N N . GLU A 1 90 ? 4.802 0.310 0.300 1.00 94.06 90 GLU A N 1
ATOM 733 C CA . GLU A 1 90 ? 5.411 1.555 -0.126 1.00 94.06 90 GLU A CA 1
ATOM 734 C C . GLU A 1 90 ? 6.241 1.343 -1.386 1.00 94.06 90 GLU A C 1
ATOM 736 O O . GLU A 1 90 ? 6.698 0.239 -1.684 1.00 94.06 90 GLU A O 1
ATOM 741 N N . PHE A 1 91 ? 6.439 2.427 -2.120 1.00 95.31 91 PHE A N 1
ATOM 742 C CA . PHE A 1 91 ? 7.343 2.484 -3.257 1.00 95.31 91 PHE A CA 1
ATOM 743 C C . PHE A 1 91 ? 7.915 3.895 -3.366 1.00 95.31 91 PHE A C 1
ATOM 745 O O . PHE A 1 91 ? 7.371 4.862 -2.820 1.00 95.31 91 PHE A O 1
ATOM 752 N N . LYS A 1 92 ? 9.035 4.018 -4.068 1.00 93.69 92 LYS A N 1
ATOM 753 C CA . LYS A 1 92 ? 9.596 5.315 -4.419 1.00 93.69 92 LYS A CA 1
ATOM 754 C C . LYS A 1 92 ? 9.189 5.689 -5.839 1.00 93.69 92 LYS A C 1
ATOM 756 O O . LYS A 1 92 ? 9.010 4.819 -6.684 1.00 93.69 92 LYS A O 1
ATOM 761 N N . TYR A 1 93 ? 9.118 6.983 -6.117 1.00 91.69 93 TYR A N 1
ATOM 762 C CA . TYR A 1 93 ? 8.828 7.498 -7.450 1.00 91.69 93 TYR A CA 1
ATOM 763 C C . TYR A 1 93 ? 9.628 8.770 -7.773 1.00 91.69 93 TYR A C 1
ATOM 765 O O . TYR A 1 93 ? 9.952 9.542 -6.860 1.00 91.69 93 TYR A O 1
ATOM 773 N N . PRO A 1 94 ? 9.940 9.024 -9.058 1.00 90.69 94 PRO A N 1
ATOM 774 C CA . PRO A 1 94 ? 10.619 10.240 -9.486 1.00 90.69 94 PRO A CA 1
ATOM 775 C C . PRO A 1 94 ? 9.918 11.512 -9.009 1.00 90.69 94 PRO A C 1
ATOM 777 O O . PRO A 1 94 ? 8.707 11.677 -9.155 1.00 90.69 94 PRO A O 1
ATOM 780 N N . SER A 1 95 ? 10.700 12.477 -8.522 1.00 88.31 95 SER A N 1
ATOM 781 C CA . SER A 1 95 ? 10.179 13.794 -8.128 1.00 88.31 95 SER A CA 1
ATOM 782 C C . SER A 1 95 ? 9.530 14.574 -9.280 1.00 88.31 95 SER A C 1
ATOM 784 O O . SER A 1 95 ? 8.768 15.503 -9.010 1.00 88.31 95 SER A O 1
ATOM 786 N N . SER A 1 96 ? 9.825 14.198 -10.530 1.00 87.12 96 SER A N 1
ATOM 787 C CA . SER A 1 96 ? 9.259 14.765 -11.757 1.00 87.12 96 SER A CA 1
ATOM 788 C C . SER A 1 96 ? 7.828 14.320 -12.052 1.00 87.12 96 SER A C 1
ATOM 790 O O . SER A 1 96 ? 7.180 14.963 -12.874 1.00 87.12 96 SER A O 1
ATOM 792 N N . TRP A 1 97 ? 7.327 13.258 -11.410 1.00 89.31 97 TRP A N 1
ATOM 793 C CA . TRP A 1 97 ? 5.948 12.827 -11.611 1.00 89.31 97 TRP A CA 1
ATOM 794 C C . TRP A 1 97 ? 4.975 13.922 -11.178 1.00 89.31 97 TRP A C 1
ATOM 796 O O . TRP A 1 97 ? 5.092 14.468 -10.077 1.00 89.31 97 TRP A O 1
ATOM 806 N N . ALA A 1 98 ? 4.006 14.227 -12.040 1.00 87.00 98 ALA A N 1
ATOM 807 C CA . ALA A 1 98 ? 3.085 15.333 -11.823 1.00 87.00 98 ALA A CA 1
ATOM 808 C C . ALA A 1 98 ? 2.219 15.136 -10.571 1.00 87.00 98 ALA A C 1
ATOM 810 O O . ALA A 1 98 ? 2.092 16.066 -9.772 1.00 87.00 98 ALA A O 1
ATOM 811 N N . ARG A 1 99 ? 1.625 13.946 -10.385 1.00 88.44 99 ARG A N 1
ATOM 812 C CA . ARG A 1 99 ? 0.789 13.635 -9.208 1.00 88.44 99 ARG A CA 1
ATOM 813 C C . ARG A 1 99 ? 0.438 12.153 -9.062 1.00 88.44 99 ARG A C 1
ATOM 815 O O . ARG A 1 99 ? 0.430 11.394 -10.030 1.00 88.44 99 ARG A O 1
ATOM 822 N N . LEU A 1 100 ? 0.071 11.790 -7.834 1.00 91.12 100 LEU A N 1
ATOM 823 C CA . LEU A 1 100 ? -0.542 10.518 -7.463 1.00 91.12 100 LEU A CA 1
ATOM 824 C C . LEU A 1 100 ? -1.869 10.822 -6.758 1.00 91.12 100 LEU A C 1
ATOM 826 O O . LEU A 1 100 ? -1.911 11.704 -5.900 1.00 91.12 100 LEU A O 1
ATOM 830 N N . GLU A 1 101 ? -2.944 10.123 -7.111 1.00 89.19 101 GLU A N 1
ATOM 831 C CA . GLU A 1 101 ? -4.285 10.388 -6.575 1.00 89.19 101 GLU A CA 1
ATOM 832 C C . GLU A 1 101 ? -4.988 9.085 -6.190 1.00 89.19 101 GLU A C 1
ATOM 834 O O . GLU A 1 101 ? -5.133 8.190 -7.019 1.00 89.19 101 GLU A O 1
ATOM 839 N N . GLU A 1 102 ? -5.475 8.986 -4.952 1.00 86.56 102 GLU A N 1
ATOM 840 C CA . GLU A 1 102 ? -6.385 7.902 -4.574 1.00 86.56 102 GLU A CA 1
ATOM 841 C C . GLU A 1 102 ? -7.777 8.174 -5.139 1.00 86.56 102 GLU A C 1
ATOM 843 O O . GLU A 1 102 ? -8.330 9.266 -4.974 1.00 86.56 102 GLU A O 1
ATOM 848 N N . ARG A 1 103 ? -8.354 7.175 -5.803 1.00 80.38 103 ARG A N 1
ATOM 849 C CA . ARG A 1 103 ? -9.666 7.275 -6.438 1.00 80.38 103 ARG A CA 1
ATOM 850 C C . ARG A 1 103 ? -10.532 6.067 -6.097 1.00 80.38 103 ARG A C 1
ATOM 852 O O . ARG A 1 103 ? -10.040 4.981 -5.784 1.00 80.38 103 ARG A O 1
ATOM 859 N N . ASN A 1 104 ? -11.842 6.288 -6.152 1.00 74.62 104 ASN A N 1
ATOM 860 C CA . ASN A 1 104 ? -12.827 5.215 -6.093 1.00 74.62 104 ASN A CA 1
ATOM 861 C C . ASN A 1 104 ? -12.973 4.573 -7.479 1.00 74.62 104 ASN A C 1
ATOM 863 O O . ASN A 1 104 ? -12.773 5.283 -8.473 1.00 74.62 104 ASN A O 1
ATOM 867 N N . PRO A 1 105 ? -13.348 3.283 -7.553 1.00 69.38 105 PRO A N 1
ATOM 868 C CA . PRO A 1 105 ? -13.635 2.601 -8.812 1.00 69.38 105 PRO A CA 1
ATOM 869 C C . PRO A 1 105 ? -14.608 3.409 -9.665 1.00 69.38 105 PRO A C 1
ATOM 871 O O . PRO A 1 105 ? -15.557 4.010 -9.150 1.00 69.38 105 PRO A O 1
ATOM 874 N N . ILE A 1 106 ? -14.355 3.454 -10.969 1.00 67.12 106 ILE A N 1
ATOM 875 C CA . ILE A 1 106 ? -15.269 4.067 -11.921 1.00 67.12 106 ILE A CA 1
ATOM 876 C C . ILE A 1 106 ? -16.108 2.927 -12.488 1.00 67.12 106 ILE A C 1
ATOM 878 O O . ILE A 1 106 ? -15.567 1.961 -13.005 1.00 67.12 106 ILE A O 1
ATOM 882 N N . PHE A 1 107 ? -17.433 3.062 -12.453 1.00 56.44 107 PHE A N 1
ATOM 883 C CA . PHE A 1 107 ? -18.387 2.019 -12.868 1.00 56.44 107 PHE A CA 1
ATOM 884 C C . PHE A 1 107 ? -18.114 1.382 -14.255 1.00 56.44 107 PHE A C 1
ATOM 886 O O . PHE A 1 107 ? -18.574 0.281 -14.530 1.00 56.44 107 PHE A O 1
ATOM 893 N N . ASN A 1 108 ? -17.360 2.056 -15.131 1.00 61.91 108 ASN A N 1
ATOM 894 C CA . ASN A 1 108 ? -17.067 1.616 -16.498 1.00 61.91 108 ASN A CA 1
ATOM 895 C C . ASN A 1 108 ? -15.638 1.081 -16.711 1.00 61.91 108 ASN A C 1
ATOM 897 O O . ASN A 1 108 ? -15.245 0.909 -17.860 1.00 61.91 108 ASN A O 1
ATOM 901 N N . ASP A 1 109 ? -14.840 0.858 -15.663 1.00 66.81 109 ASP A N 1
ATOM 902 C CA . ASP A 1 109 ? -13.460 0.369 -15.828 1.00 66.81 109 ASP A CA 1
ATOM 903 C C . ASP A 1 109 ? -13.315 -1.162 -15.801 1.00 66.81 109 ASP A C 1
ATOM 905 O O . ASP A 1 109 ? -12.203 -1.664 -15.912 1.00 66.81 109 ASP A O 1
ATOM 909 N N . HIS A 1 110 ? -14.433 -1.899 -15.723 1.00 67.00 110 HIS A N 1
ATOM 910 C CA . HIS A 1 110 ? -14.497 -3.368 -15.791 1.00 67.00 110 HIS A CA 1
ATOM 911 C C . HIS A 1 110 ? -13.610 -4.107 -14.769 1.00 67.00 110 HIS A C 1
ATOM 913 O O . HIS A 1 110 ? -13.336 -5.300 -14.927 1.00 67.00 110 HIS A O 1
ATOM 919 N N . LEU A 1 111 ? -13.194 -3.415 -13.704 1.00 70.94 111 LEU A N 1
ATOM 920 C CA . LEU A 1 111 ? -12.464 -3.975 -12.576 1.00 70.94 111 LEU A CA 1
ATOM 921 C C . LEU A 1 111 ? -13.394 -4.129 -11.359 1.00 70.94 111 LEU A C 1
ATOM 923 O O . LEU A 1 111 ? -14.374 -3.397 -11.239 1.00 70.94 111 LEU A O 1
ATOM 927 N N . PRO A 1 112 ? -13.087 -5.044 -10.420 1.00 68.62 112 PRO A N 1
ATOM 928 C CA . PRO A 1 112 ? -13.921 -5.258 -9.236 1.00 68.62 112 PRO A CA 1
ATOM 929 C C . PRO A 1 112 ? -14.173 -3.985 -8.403 1.00 68.62 112 PRO A C 1
ATOM 931 O O . PRO A 1 112 ? -13.221 -3.310 -8.003 1.00 68.62 112 PRO A O 1
ATOM 934 N N . ASP A 1 113 ? -15.436 -3.729 -8.040 1.00 67.38 113 ASP A N 1
ATOM 935 C CA . ASP A 1 113 ? -15.878 -2.566 -7.237 1.00 67.38 113 ASP A CA 1
ATOM 936 C C . ASP A 1 113 ? -15.297 -2.524 -5.811 1.00 67.38 113 ASP A C 1
ATOM 938 O O . ASP A 1 113 ? -15.314 -1.493 -5.140 1.00 67.38 113 ASP A O 1
ATOM 942 N N . SER A 1 114 ? -14.770 -3.645 -5.317 1.00 66.94 114 SER A N 1
ATOM 943 C CA . SER A 1 114 ? -14.206 -3.762 -3.967 1.00 66.94 114 SER A CA 1
ATOM 944 C C . SER A 1 114 ? -12.795 -3.177 -3.827 1.00 66.94 114 SER A C 1
ATOM 946 O O . SER A 1 114 ? -12.198 -3.271 -2.748 1.00 66.94 114 SER A O 1
ATOM 948 N N . ARG A 1 115 ? -12.236 -2.590 -4.895 1.00 76.19 115 ARG A N 1
ATOM 949 C CA . ARG A 1 115 ? -10.876 -2.039 -4.889 1.00 76.19 115 ARG A CA 1
ATOM 950 C C . ARG A 1 115 ? -10.825 -0.581 -4.443 1.00 76.19 115 ARG A C 1
ATOM 952 O O . ARG A 1 115 ? -11.699 0.223 -4.751 1.00 76.19 115 ARG A O 1
ATOM 959 N N . ARG A 1 116 ? -9.716 -0.211 -3.807 1.00 80.50 116 ARG A N 1
ATOM 960 C CA . ARG A 1 116 ? -9.211 1.170 -3.835 1.00 80.50 116 ARG A CA 1
ATOM 961 C C . ARG A 1 116 ? -8.033 1.210 -4.792 1.00 80.50 116 ARG A C 1
ATOM 963 O O . ARG A 1 116 ? -7.248 0.258 -4.812 1.00 80.50 116 ARG A O 1
ATOM 970 N N . TYR A 1 117 ? -7.906 2.290 -5.560 1.00 87.12 117 TYR A N 1
ATOM 971 C CA . TYR A 1 117 ? -6.785 2.419 -6.479 1.00 87.12 117 TYR A CA 1
ATOM 972 C C . TYR A 1 117 ? -6.079 3.761 -6.392 1.00 87.12 117 TYR A C 1
ATOM 974 O O . TYR A 1 117 ? -6.685 4.813 -6.179 1.00 87.12 117 TYR A O 1
ATOM 982 N N . LEU A 1 118 ? -4.767 3.689 -6.568 1.00 91.19 118 LEU A N 1
ATOM 983 C CA . LEU A 1 118 ? -3.872 4.821 -6.690 1.00 91.19 118 LEU A CA 1
ATOM 984 C C . LEU A 1 118 ? -3.618 5.074 -8.174 1.00 91.19 118 LEU A C 1
ATOM 986 O O . LEU A 1 118 ? -2.975 4.263 -8.833 1.00 91.19 118 LEU A O 1
ATOM 990 N N . ALA A 1 119 ? -4.119 6.189 -8.694 1.00 90.31 119 ALA A N 1
ATOM 991 C CA . ALA A 1 119 ? -3.866 6.654 -10.051 1.00 90.31 119 ALA A CA 1
ATOM 992 C C . ALA A 1 119 ? -2.536 7.414 -10.122 1.00 90.31 119 ALA A C 1
ATOM 994 O O . ALA A 1 119 ? -2.279 8.288 -9.289 1.00 90.31 119 ALA A O 1
ATOM 995 N N . ILE A 1 120 ? -1.716 7.131 -11.134 1.00 90.25 120 ILE A N 1
ATOM 996 C CA . ILE A 1 120 ? -0.389 7.728 -11.307 1.00 90.25 120 ILE A CA 1
ATOM 997 C C . ILE A 1 120 ? -0.330 8.500 -12.627 1.00 90.25 120 ILE A C 1
ATOM 999 O O . ILE A 1 120 ? -0.573 7.948 -13.703 1.00 90.25 120 ILE A O 1
ATOM 1003 N N . TYR A 1 121 ? 0.048 9.776 -12.521 1.00 87.75 121 TYR A N 1
ATOM 1004 C CA . TYR A 1 121 ? 0.200 10.708 -13.636 1.00 87.75 121 TYR A CA 1
ATOM 1005 C C . TYR A 1 121 ? 1.640 11.250 -13.637 1.00 87.75 121 TYR A C 1
ATOM 1007 O O . TYR A 1 121 ? 1.946 12.186 -12.892 1.00 87.75 121 TYR A O 1
ATOM 1015 N N . PRO A 1 122 ? 2.557 10.649 -14.413 1.00 78.00 122 PRO A N 1
ATOM 1016 C CA . PRO A 1 122 ? 3.950 11.073 -14.482 1.00 78.00 122 PRO A CA 1
ATOM 1017 C C . PRO A 1 122 ? 4.119 12.402 -15.230 1.00 78.00 122 PRO A C 1
ATOM 1019 O O . PRO A 1 122 ? 5.013 13.170 -14.889 1.00 78.00 122 PRO A O 1
ATOM 1022 N N . GLU A 1 123 ? 3.256 12.716 -16.199 1.00 78.50 123 GLU A N 1
ATOM 1023 C CA . GLU A 1 123 ? 3.359 13.926 -17.019 1.00 78.50 123 GLU A CA 1
ATOM 1024 C C . GLU A 1 123 ? 2.314 14.985 -16.642 1.00 78.50 123 GLU A C 1
ATOM 1026 O O . GLU A 1 123 ? 1.180 14.677 -16.282 1.00 78.50 123 GLU A O 1
ATOM 1031 N N . SER A 1 124 ? 2.700 16.261 -16.747 1.00 58.91 124 SER A N 1
ATOM 1032 C CA . SER A 1 124 ? 1.871 17.422 -16.377 1.00 58.91 124 SER A CA 1
ATOM 1033 C C . SER A 1 124 ? 0.818 17.806 -17.426 1.00 58.91 124 SER A C 1
ATOM 1035 O O . SER A 1 124 ? 0.108 18.798 -17.243 1.00 58.91 124 SER A O 1
ATOM 1037 N N . PHE A 1 125 ? 0.734 17.082 -18.546 1.00 53.97 125 PHE A N 1
ATOM 1038 C CA . PHE A 1 125 ? -0.268 17.341 -19.577 1.00 53.97 125 PHE A CA 1
ATOM 1039 C C . PHE A 1 125 ? -1.638 16.797 -19.147 1.00 53.97 125 PHE A C 1
ATOM 1041 O O . PHE A 1 125 ? -1.707 15.822 -18.403 1.00 53.97 125 PHE A O 1
ATOM 1048 N N . PRO A 1 126 ? -2.752 17.406 -19.593 1.00 52.00 126 PRO A N 1
ATOM 1049 C CA . PRO A 1 126 ? -4.093 16.969 -19.231 1.00 52.00 126 PRO A CA 1
ATOM 1050 C C . PRO A 1 126 ? -4.469 15.698 -20.009 1.00 52.00 126 PRO A C 1
ATOM 1052 O O . PRO A 1 126 ? -5.391 15.720 -20.821 1.00 52.00 126 PRO A O 1
ATOM 1055 N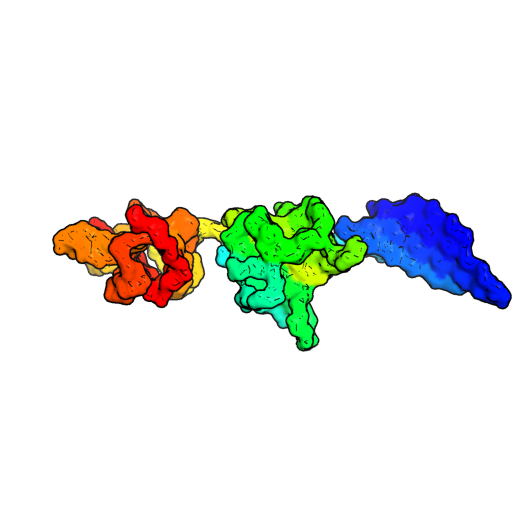 N . SER A 1 127 ? -3.758 14.588 -19.801 1.00 53.00 127 SER A N 1
ATOM 1056 C CA . SER A 1 127 ? -4.301 13.284 -20.163 1.00 53.00 127 SER A CA 1
ATOM 1057 C C . SER A 1 127 ? -5.390 12.951 -19.144 1.00 53.00 127 SER A C 1
ATOM 1059 O O . SER A 1 127 ? -5.188 13.031 -17.930 1.00 53.00 127 SER A O 1
ATOM 1061 N N . GLN A 1 128 ? -6.585 12.620 -19.631 1.00 55.81 128 GLN A N 1
ATOM 1062 C CA . GLN A 1 128 ? -7.569 11.932 -18.790 1.00 55.81 128 GLN A CA 1
ATOM 1063 C C . GLN A 1 128 ? -7.140 10.484 -18.507 1.00 55.81 128 GLN A C 1
ATOM 1065 O O . GLN A 1 128 ? -7.701 9.842 -17.623 1.00 55.81 128 GLN A O 1
ATOM 1070 N N . ASP A 1 129 ? -6.113 10.015 -19.217 1.00 68.12 129 ASP A N 1
ATOM 1071 C CA . ASP A 1 129 ? -5.604 8.658 -19.148 1.00 68.12 129 ASP A CA 1
ATOM 1072 C C . ASP A 1 129 ? -4.547 8.526 -18.052 1.00 68.12 129 ASP A C 1
ATOM 1074 O O . ASP A 1 129 ? -3.605 9.322 -17.947 1.00 68.12 129 ASP A O 1
ATOM 1078 N N . ILE A 1 130 ? -4.736 7.500 -17.231 1.00 78.44 130 ILE A N 1
ATOM 1079 C CA . ILE A 1 130 ? -3.839 7.097 -16.155 1.00 78.44 130 ILE A CA 1
ATOM 1080 C C . ILE A 1 130 ? -2.666 6.336 -16.779 1.00 78.44 130 ILE A C 1
ATOM 1082 O O . ILE A 1 130 ? -2.881 5.366 -17.502 1.00 78.44 130 ILE A O 1
ATOM 1086 N N . SER A 1 131 ? -1.425 6.740 -16.495 1.00 83.62 131 SER A N 1
ATOM 1087 C CA . SER A 1 131 ? -0.249 6.054 -17.056 1.00 83.62 131 SER A CA 1
ATOM 1088 C C . SER A 1 131 ? 0.097 4.778 -16.300 1.00 83.62 131 SER A C 1
ATOM 1090 O O . SER A 1 131 ? 0.591 3.829 -16.899 1.00 83.62 131 SER A O 1
ATOM 1092 N N . ALA A 1 132 ? -0.141 4.757 -14.989 1.00 88.88 132 ALA A N 1
ATOM 1093 C CA . ALA A 1 132 ? -0.010 3.563 -14.168 1.00 88.88 132 ALA A CA 1
ATOM 1094 C C . ALA A 1 132 ? -0.954 3.615 -12.969 1.00 88.88 132 ALA A C 1
ATOM 1096 O O . ALA A 1 132 ? -1.413 4.681 -12.559 1.00 88.88 132 ALA A O 1
ATOM 1097 N N . HIS A 1 133 ? -1.231 2.462 -12.384 1.00 91.12 133 HIS A N 1
ATOM 1098 C CA . HIS A 1 133 ? -2.045 2.371 -11.188 1.00 91.12 133 HIS A CA 1
ATOM 1099 C C . HIS A 1 133 ? -1.581 1.243 -10.278 1.00 91.12 133 HIS A C 1
ATOM 1101 O O . HIS A 1 133 ? -0.915 0.299 -10.707 1.00 91.12 133 HIS A O 1
ATOM 1107 N N . ILE A 1 134 ? -1.950 1.375 -9.006 1.00 93.81 134 ILE A N 1
ATOM 1108 C CA . ILE A 1 134 ? -1.847 0.309 -8.015 1.00 93.81 134 ILE A CA 1
ATOM 1109 C C . ILE A 1 134 ? -3.236 0.089 -7.428 1.00 93.81 134 ILE A C 1
ATOM 1111 O O . ILE A 1 134 ? -3.787 1.000 -6.809 1.00 93.81 13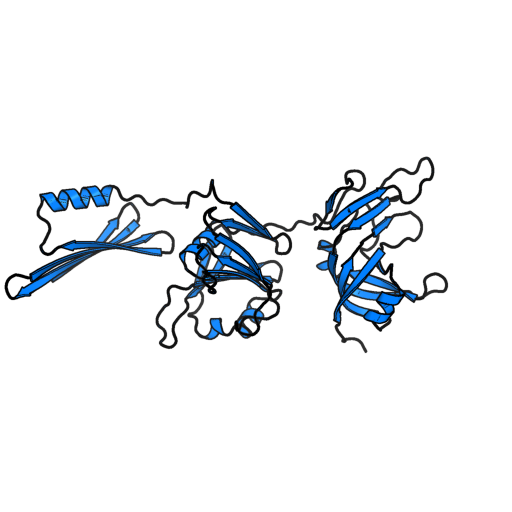4 ILE A O 1
ATOM 1115 N N . ASP A 1 135 ? -3.784 -1.108 -7.595 1.00 92.00 135 ASP A N 1
ATOM 1116 C CA . ASP A 1 135 ? -5.036 -1.525 -6.972 1.00 92.00 135 ASP A CA 1
ATOM 1117 C C . ASP A 1 135 ? -4.778 -2.465 -5.812 1.00 92.00 135 ASP A C 1
ATOM 1119 O O . ASP A 1 135 ? -3.894 -3.326 -5.864 1.00 92.00 135 ASP A O 1
ATOM 1123 N N . VAL A 1 136 ? -5.617 -2.340 -4.789 1.00 90.19 136 VAL A N 1
ATOM 1124 C CA . VAL A 1 136 ? -5.683 -3.310 -3.703 1.00 90.19 136 VAL A CA 1
ATOM 1125 C C . VAL A 1 136 ? -7.100 -3.848 -3.609 1.00 90.19 136 VAL A C 1
ATOM 1127 O O . VAL A 1 136 ? -8.043 -3.111 -3.314 1.00 90.19 136 VAL A O 1
ATOM 1130 N N . TYR A 1 137 ? -7.235 -5.149 -3.840 1.00 85.31 137 TYR A N 1
ATOM 1131 C CA . TYR A 1 137 ? -8.481 -5.888 -3.702 1.00 85.31 137 TYR A CA 1
ATOM 1132 C C . TYR A 1 137 ? -8.511 -6.590 -2.350 1.00 85.31 137 TYR A C 1
ATOM 1134 O O . TYR A 1 137 ? -7.574 -7.304 -1.979 1.00 85.31 137 TYR A O 1
ATOM 1142 N N . ARG A 1 138 ? -9.627 -6.458 -1.631 1.00 82.25 138 ARG A N 1
ATOM 1143 C CA . ARG A 1 138 ? -9.895 -7.199 -0.386 1.00 82.25 138 ARG A CA 1
ATOM 1144 C C . ARG A 1 138 ? -10.431 -8.609 -0.680 1.00 82.25 138 ARG A C 1
ATOM 1146 O O . ARG A 1 138 ? -11.425 -9.036 -0.108 1.00 82.25 138 ARG A O 1
ATOM 1153 N N . ALA A 1 139 ? -9.797 -9.293 -1.624 1.00 79.88 139 ALA A N 1
ATOM 1154 C CA . ALA A 1 139 ? -10.181 -10.610 -2.108 1.00 79.88 139 ALA A CA 1
ATOM 1155 C C . ALA A 1 139 ? -8.938 -11.371 -2.603 1.00 79.88 139 ALA A C 1
ATOM 1157 O O . ALA A 1 139 ? -7.962 -10.730 -3.019 1.00 79.88 139 ALA A O 1
ATOM 1158 N N . PRO A 1 140 ? -8.959 -12.718 -2.588 1.00 82.69 140 PRO A N 1
ATOM 1159 C CA . PRO A 1 140 ? -7.894 -13.524 -3.175 1.00 82.69 140 PRO A CA 1
ATOM 1160 C C . PRO A 1 140 ? -7.870 -13.387 -4.702 1.00 82.69 140 PRO A C 1
ATOM 1162 O O . PRO A 1 140 ? -8.890 -13.094 -5.336 1.00 82.69 140 PRO A O 1
ATOM 1165 N N . PHE A 1 141 ? -6.719 -13.669 -5.304 1.00 85.56 141 PHE A N 1
ATOM 1166 C CA . PHE A 1 141 ? -6.473 -13.500 -6.733 1.00 85.56 141 PHE A CA 1
ATOM 1167 C C . PHE A 1 141 ? -7.434 -14.334 -7.583 1.00 85.56 141 PHE A C 1
ATOM 1169 O O . PHE A 1 141 ? -7.845 -13.906 -8.656 1.00 85.56 141 PHE A O 1
ATOM 1176 N N . THR A 1 142 ? -7.853 -15.503 -7.097 1.00 83.81 142 THR A N 1
ATOM 1177 C CA . THR A 1 142 ? -8.840 -16.351 -7.781 1.00 83.81 142 THR A CA 1
ATOM 1178 C C . THR A 1 142 ? -10.188 -15.658 -7.971 1.00 83.81 142 THR A C 1
ATOM 1180 O O . THR A 1 142 ? -10.780 -15.801 -9.037 1.00 83.81 142 THR A O 1
ATOM 1183 N N . ALA A 1 143 ? -10.651 -14.889 -6.982 1.00 82.19 143 ALA A N 1
ATOM 1184 C CA . ALA A 1 143 ? -11.880 -14.107 -7.083 1.00 82.19 143 ALA A CA 1
ATOM 1185 C C . ALA A 1 143 ? -11.675 -12.890 -7.994 1.00 82.19 143 ALA A C 1
ATOM 1187 O O . ALA A 1 143 ? -12.435 -12.691 -8.936 1.00 82.19 143 ALA A O 1
ATOM 1188 N N . VAL A 1 144 ? -10.578 -12.149 -7.791 1.00 83.94 144 VAL A N 1
ATOM 1189 C CA . VAL A 1 144 ? -10.223 -10.991 -8.631 1.00 83.94 144 VAL A CA 1
ATOM 1190 C C . VAL A 1 144 ? -10.131 -11.381 -10.106 1.00 83.94 144 VAL A C 1
ATOM 1192 O O . VAL A 1 144 ? -10.604 -10.648 -10.964 1.00 83.94 144 VAL A O 1
ATOM 1195 N N . LYS A 1 145 ? -9.558 -12.548 -10.414 1.00 83.44 145 LYS A N 1
ATOM 1196 C CA . LYS A 1 145 ? -9.412 -13.045 -11.784 1.00 83.44 145 LYS A CA 1
ATOM 1197 C C . LYS A 1 145 ? -10.745 -13.372 -12.456 1.00 83.44 145 LYS A C 1
ATOM 1199 O O . LYS A 1 145 ? -10.845 -13.213 -13.666 1.00 83.44 145 LYS A O 1
ATOM 1204 N N . LEU A 1 146 ? -11.731 -13.863 -11.707 1.00 79.06 146 LEU A N 1
ATOM 1205 C CA . LEU A 1 146 ? -13.053 -14.185 -12.255 1.00 79.06 146 LEU A CA 1
ATOM 1206 C C . LEU A 1 146 ? -13.828 -12.920 -12.636 1.00 79.06 146 LEU A C 1
ATOM 1208 O O . LEU A 1 146 ? -14.505 -12.912 -13.660 1.00 79.06 146 LEU A O 1
ATOM 1212 N N . ASP A 1 147 ? -13.677 -11.867 -11.835 1.00 73.38 147 ASP A N 1
ATOM 1213 C CA . ASP A 1 147 ? -14.398 -10.602 -11.998 1.00 73.38 147 ASP A CA 1
ATOM 1214 C C . ASP A 1 147 ? -13.666 -9.606 -12.915 1.00 73.38 147 ASP A C 1
ATOM 1216 O O . ASP A 1 147 ? -14.247 -8.623 -13.369 1.00 73.38 147 ASP A O 1
ATOM 1220 N N . ASN A 1 148 ? -12.381 -9.841 -13.195 1.00 74.12 148 ASN A N 1
ATOM 1221 C CA . ASN A 1 148 ? -11.572 -8.974 -14.040 1.00 74.12 148 ASN A CA 1
ATOM 1222 C C . ASN A 1 148 ? -11.657 -9.391 -15.517 1.00 74.12 148 ASN A C 1
ATOM 1224 O O . ASN A 1 148 ? -10.997 -10.336 -15.961 1.00 74.12 148 ASN A O 1
ATOM 1228 N N . HIS A 1 149 ? -12.426 -8.629 -16.293 1.00 69.19 149 HIS A N 1
ATOM 1229 C CA . HIS A 1 149 ? -12.614 -8.865 -17.723 1.00 69.19 149 HIS A CA 1
ATOM 1230 C C . HIS A 1 149 ? -11.347 -8.634 -18.567 1.00 69.19 149 HIS A C 1
ATOM 1232 O O . HIS A 1 149 ? -11.227 -9.232 -19.636 1.00 69.19 149 HIS A O 1
ATOM 1238 N N . GLU A 1 150 ? -10.377 -7.851 -18.084 1.00 67.19 150 GLU A N 1
ATOM 1239 C CA . GLU A 1 150 ? -9.107 -7.597 -18.785 1.00 67.19 150 GLU A CA 1
ATOM 1240 C C . GLU A 1 150 ? -8.214 -8.846 -18.820 1.00 67.19 150 GLU A C 1
ATOM 1242 O O . GLU A 1 150 ? -7.486 -9.082 -19.782 1.00 67.19 150 GLU A O 1
ATOM 1247 N N . LEU A 1 151 ? -8.309 -9.716 -17.807 1.00 70.56 151 LEU A N 1
ATOM 1248 C CA . LEU A 1 151 ? -7.512 -10.946 -17.742 1.00 70.56 151 LEU A CA 1
ATOM 1249 C C . LEU A 1 151 ? -7.998 -12.039 -18.705 1.00 70.56 151 LEU A C 1
ATOM 1251 O O . LEU A 1 151 ? -7.289 -13.027 -18.911 1.00 70.56 151 LEU A O 1
ATOM 1255 N N . VAL A 1 152 ? -9.168 -11.868 -19.327 1.00 63.25 152 VAL A N 1
ATOM 1256 C CA . VAL A 1 152 ? -9.753 -12.839 -20.267 1.00 63.25 152 VAL A CA 1
ATOM 1257 C C . VAL A 1 152 ? -8.920 -12.966 -21.549 1.00 63.25 152 VAL A C 1
ATOM 1259 O O . VAL A 1 152 ? -8.826 -14.062 -22.098 1.00 63.25 152 VAL A O 1
ATOM 1262 N N . TYR A 1 153 ? -8.265 -11.886 -21.990 1.00 61.62 153 TYR A N 1
ATOM 1263 C CA . TYR A 1 153 ? -7.458 -11.838 -23.222 1.00 61.62 153 TYR A CA 1
ATOM 1264 C C . TYR A 1 153 ? -5.944 -11.823 -22.955 1.00 61.62 153 TYR A C 1
ATOM 1266 O O . TYR A 1 153 ? -5.159 -11.305 -23.751 1.00 61.62 153 TYR A O 1
ATOM 1274 N N . THR A 1 154 ? -5.513 -12.378 -21.822 1.00 67.69 154 THR A N 1
ATOM 1275 C CA . THR A 1 154 ? -4.093 -12.411 -21.446 1.00 67.69 154 THR A CA 1
ATOM 1276 C C . THR A 1 154 ? -3.466 -13.775 -21.689 1.00 67.69 154 THR A C 1
ATOM 1278 O O . THR A 1 154 ? -4.100 -14.822 -21.528 1.00 67.69 154 THR A O 1
ATOM 1281 N N . LEU A 1 155 ? -2.187 -13.766 -22.068 1.00 71.06 155 LEU A N 1
ATOM 1282 C CA . LEU A 1 155 ? -1.379 -14.981 -22.087 1.00 71.06 155 LEU A CA 1
ATOM 1283 C C . LEU A 1 155 ? -1.229 -15.539 -20.659 1.00 71.06 155 LEU A C 1
ATOM 1285 O O . LEU A 1 155 ? -1.356 -14.786 -19.686 1.00 71.06 155 LEU A O 1
ATOM 1289 N N . PRO A 1 156 ? -0.942 -16.848 -20.503 1.00 82.81 156 PRO A N 1
ATOM 1290 C CA . PRO A 1 156 ? -0.632 -17.419 -19.199 1.00 82.81 156 PRO A CA 1
ATOM 1291 C C . PRO A 1 156 ? 0.439 -16.591 -18.476 1.00 82.81 156 PRO A C 1
ATOM 1293 O O . PRO A 1 156 ? 1.415 -16.184 -19.112 1.00 82.81 156 PRO A O 1
ATOM 1296 N N . PRO A 1 157 ? 0.281 -16.338 -17.166 1.00 88.19 157 PRO A N 1
ATOM 1297 C CA . PRO A 1 157 ? 1.217 -15.489 -16.458 1.00 88.19 157 PRO A CA 1
ATOM 1298 C C . PRO A 1 157 ? 2.584 -16.154 -16.346 1.00 88.19 157 PRO A C 1
ATOM 1300 O O . PRO A 1 157 ? 2.696 -17.367 -16.162 1.00 88.19 157 PRO A O 1
ATOM 1303 N N . SER A 1 158 ? 3.619 -15.326 -16.373 1.00 88.06 158 SER A N 1
ATOM 1304 C CA . SER A 1 158 ? 4.967 -15.702 -15.956 1.00 88.06 158 SER A CA 1
ATOM 1305 C C . SER A 1 158 ? 5.232 -15.199 -14.542 1.00 88.06 158 SER A C 1
ATOM 1307 O O . SER A 1 158 ? 4.805 -14.100 -14.190 1.00 88.06 158 SER A O 1
ATOM 1309 N N . GLU A 1 159 ? 5.978 -15.960 -13.749 1.00 89.81 159 GLU A N 1
ATOM 1310 C CA . GLU A 1 159 ? 6.443 -15.496 -12.445 1.00 89.81 159 GLU A CA 1
ATOM 1311 C C . GLU A 1 159 ? 7.707 -14.640 -12.596 1.00 89.81 159 GLU A C 1
ATOM 1313 O O . GLU A 1 159 ? 8.647 -15.019 -13.297 1.00 89.81 159 GLU A O 1
ATOM 1318 N N . VAL A 1 160 ? 7.741 -13.487 -11.929 1.00 88.00 160 VAL A N 1
ATOM 1319 C CA . VAL A 1 160 ? 8.913 -12.609 -11.873 1.00 88.00 160 VAL A CA 1
ATOM 1320 C C . VAL A 1 160 ? 9.146 -12.129 -10.447 1.00 88.00 160 VAL A C 1
ATOM 1322 O O . VAL A 1 160 ? 8.215 -11.740 -9.749 1.00 88.00 160 VAL A O 1
ATOM 1325 N N . THR A 1 161 ? 10.402 -12.138 -10.002 1.00 86.44 161 THR A N 1
ATOM 1326 C CA . THR A 1 161 ? 10.781 -11.575 -8.700 1.00 86.44 161 THR A CA 1
ATOM 1327 C C . THR A 1 161 ? 11.402 -10.199 -8.905 1.00 86.44 161 THR A C 1
ATOM 1329 O O . THR A 1 161 ? 12.376 -10.058 -9.642 1.00 86.44 161 THR A O 1
ATOM 1332 N N . THR A 1 162 ? 10.869 -9.170 -8.251 1.00 83.06 162 THR A N 1
ATOM 1333 C CA . THR A 1 162 ? 11.437 -7.812 -8.269 1.00 83.06 162 THR A CA 1
ATOM 1334 C C . THR A 1 162 ? 11.414 -7.239 -6.859 1.00 83.06 162 THR A C 1
ATOM 1336 O O . THR A 1 162 ? 10.411 -7.353 -6.159 1.00 83.06 162 THR A O 1
ATOM 1339 N N . ASN A 1 163 ? 12.552 -6.691 -6.419 1.00 83.44 163 ASN A N 1
ATOM 1340 C CA . ASN A 1 163 ? 12.754 -6.155 -5.068 1.00 83.44 163 ASN A CA 1
ATOM 1341 C C . ASN A 1 163 ? 12.305 -7.110 -3.932 1.00 83.44 163 ASN A C 1
ATOM 1343 O O . ASN A 1 163 ? 11.753 -6.694 -2.916 1.00 83.44 163 ASN A O 1
ATOM 1347 N N . GLY A 1 164 ? 12.515 -8.419 -4.121 1.00 81.12 164 GLY A N 1
ATOM 1348 C CA . GLY A 1 164 ? 12.146 -9.456 -3.148 1.00 81.12 164 GLY A CA 1
ATOM 1349 C C . GLY A 1 164 ? 10.655 -9.815 -3.100 1.00 81.12 164 GLY A C 1
ATOM 1350 O O . GLY A 1 164 ? 10.262 -10.615 -2.256 1.00 81.12 164 GLY A O 1
ATOM 1351 N N . VAL A 1 165 ? 9.833 -9.261 -3.994 1.00 86.62 165 VAL A N 1
ATOM 1352 C CA . VAL A 1 165 ? 8.416 -9.610 -4.147 1.00 86.62 165 VAL A CA 1
ATOM 1353 C C . VAL A 1 165 ? 8.234 -10.464 -5.398 1.00 86.62 165 VAL A C 1
ATOM 1355 O O . VAL A 1 165 ? 8.768 -10.138 -6.459 1.00 86.62 165 VAL A O 1
ATOM 1358 N N . VAL A 1 166 ? 7.486 -11.556 -5.260 1.00 89.94 166 VAL A N 1
ATOM 1359 C CA . VAL A 1 166 ? 7.112 -12.447 -6.363 1.00 89.94 166 VAL A CA 1
ATOM 1360 C C . VAL A 1 166 ? 5.814 -11.944 -6.988 1.00 89.94 166 VAL A C 1
ATOM 1362 O O . VAL A 1 166 ? 4.822 -11.741 -6.284 1.00 89.94 166 VAL A O 1
ATOM 1365 N N . TRP A 1 167 ? 5.823 -11.753 -8.302 1.00 94.31 167 TRP A N 1
ATOM 1366 C CA . TRP A 1 167 ? 4.708 -11.233 -9.083 1.00 94.31 167 TRP A CA 1
ATOM 1367 C C . TRP A 1 167 ? 4.304 -12.209 -10.182 1.00 94.31 167 TRP A C 1
ATOM 1369 O O . TRP A 1 167 ? 5.151 -12.757 -10.887 1.00 94.31 167 TRP A O 1
ATOM 1379 N N . LEU A 1 168 ? 2.999 -12.352 -10.386 1.00 92.88 168 LEU A N 1
ATOM 1380 C CA . LEU A 1 168 ? 2.415 -12.920 -11.592 1.00 92.88 168 LEU A CA 1
ATOM 1381 C C . LEU A 1 168 ? 2.302 -11.813 -12.637 1.00 92.88 168 LEU A C 1
ATOM 1383 O O . LEU A 1 168 ? 1.463 -10.921 -12.515 1.00 92.88 168 LEU A O 1
ATOM 1387 N N . LYS A 1 169 ? 3.162 -11.865 -13.649 1.00 90.75 169 LYS A N 1
ATOM 1388 C CA . LYS A 1 169 ? 3.189 -10.929 -14.773 1.00 90.75 169 LYS A CA 1
ATOM 1389 C C . LYS A 1 169 ? 2.317 -11.461 -15.904 1.00 90.75 169 LYS A C 1
ATOM 1391 O O . LYS A 1 169 ? 2.569 -12.557 -16.404 1.00 90.75 169 LYS A O 1
ATOM 1396 N N . PHE A 1 170 ? 1.356 -10.659 -16.344 1.00 87.44 170 PHE A N 1
ATOM 1397 C CA . PHE A 1 170 ? 0.547 -10.916 -17.528 1.00 87.44 170 PHE A CA 1
ATOM 1398 C C . PHE A 1 170 ? 0.944 -9.966 -18.654 1.00 87.44 170 PHE A C 1
ATOM 1400 O O . PHE A 1 170 ? 1.122 -8.759 -18.458 1.00 87.44 170 PHE A O 1
ATOM 1407 N N . GLN A 1 171 ? 1.063 -10.550 -19.840 1.00 82.12 171 GLN A N 1
ATOM 1408 C CA . GLN A 1 171 ? 1.257 -9.854 -21.101 1.00 82.12 171 GLN A CA 1
ATOM 1409 C C . GLN A 1 171 ? -0.118 -9.602 -21.724 1.00 82.12 171 GLN A C 1
ATOM 1411 O O . GLN A 1 171 ? -0.867 -10.553 -21.969 1.00 82.12 171 GLN A O 1
ATOM 1416 N N . SER A 1 172 ? -0.448 -8.333 -21.969 1.00 76.94 172 SER A N 1
ATOM 1417 C CA . SER A 1 172 ? -1.694 -7.976 -22.652 1.00 76.94 172 SER A CA 1
ATOM 1418 C C . SER A 1 172 ? -1.573 -8.274 -24.143 1.00 76.94 172 SER A C 1
ATOM 1420 O O . SER A 1 172 ? -0.496 -8.090 -24.725 1.00 76.94 172 SER A O 1
ATOM 1422 N N . THR A 1 173 ? -2.675 -8.700 -24.758 1.00 77.88 173 THR A N 1
ATOM 1423 C CA . THR A 1 173 ? -2.774 -8.864 -26.212 1.00 77.88 173 THR A CA 1
ATOM 1424 C C . THR A 1 173 ? -3.937 -8.053 -26.769 1.00 77.88 173 THR A C 1
ATOM 1426 O O . THR A 1 173 ? -4.889 -7.755 -26.049 1.00 77.88 173 THR A O 1
ATOM 1429 N N . ASP A 1 174 ? -3.851 -7.645 -28.033 1.00 77.69 174 ASP A N 1
ATOM 1430 C CA . ASP A 1 174 ? -4.999 -7.078 -28.741 1.00 77.69 174 ASP A CA 1
ATOM 1431 C C . ASP A 1 174 ? -6.021 -8.171 -29.122 1.00 77.69 174 ASP A C 1
ATOM 1433 O O . ASP A 1 174 ? -5.795 -9.368 -28.943 1.00 77.69 174 ASP A O 1
ATOM 1437 N N . ASN A 1 175 ? -7.153 -7.774 -29.712 1.00 74.38 175 ASN A N 1
ATOM 1438 C CA . ASN A 1 175 ? -8.204 -8.708 -30.152 1.00 74.38 175 ASN A CA 1
ATOM 1439 C C . ASN A 1 175 ? -7.750 -9.713 -31.233 1.00 74.38 175 ASN A C 1
ATOM 1441 O O . ASN A 1 175 ? -8.513 -10.607 -31.600 1.00 74.38 175 ASN A O 1
ATOM 1445 N N . LEU A 1 176 ? -6.549 -9.543 -31.788 1.00 77.56 176 LEU A N 1
ATOM 1446 C CA . LEU A 1 176 ? -5.941 -10.413 -32.792 1.00 77.56 176 LEU A CA 1
ATOM 1447 C C . LEU A 1 176 ? -4.840 -11.302 -32.185 1.00 77.56 176 LEU A C 1
ATOM 1449 O O . LEU A 1 176 ? -4.267 -12.121 -32.904 1.00 77.56 176 LEU A O 1
ATOM 1453 N N . GLY A 1 177 ? -4.568 -11.174 -30.882 1.00 74.38 177 GLY A N 1
ATOM 1454 C CA . GLY A 1 177 ? -3.533 -11.913 -30.166 1.00 74.38 177 GLY A CA 1
ATOM 1455 C C . GLY A 1 177 ? -2.127 -11.322 -30.303 1.00 74.38 177 GLY A C 1
ATOM 1456 O O . GLY A 1 177 ? -1.167 -11.988 -29.919 1.00 74.38 177 GLY A O 1
ATOM 1457 N N . ASN A 1 178 ? -1.975 -10.106 -30.841 1.00 76.19 178 ASN A N 1
ATOM 1458 C CA . ASN A 1 178 ? -0.675 -9.438 -30.891 1.00 76.19 178 ASN A CA 1
ATOM 1459 C C . ASN A 1 178 ? -0.321 -8.873 -29.516 1.00 76.19 178 ASN A C 1
ATOM 1461 O O . ASN A 1 178 ? -1.164 -8.276 -28.848 1.00 76.19 178 ASN A O 1
ATOM 1465 N N . GLU A 1 179 ? 0.936 -9.018 -29.112 1.00 77.50 179 GLU A N 1
ATOM 1466 C CA . GLU A 1 179 ? 1.429 -8.509 -27.833 1.00 77.50 179 GLU A CA 1
ATOM 1467 C C . GLU A 1 179 ? 1.426 -6.973 -27.797 1.00 77.50 179 GLU A C 1
ATOM 1469 O O . GLU A 1 179 ? 1.899 -6.302 -28.717 1.00 77.50 179 GLU A O 1
ATOM 1474 N N . LEU A 1 180 ? 0.899 -6.408 -26.710 1.00 70.62 180 LEU A N 1
ATOM 1475 C CA . LEU A 1 180 ? 0.899 -4.970 -26.444 1.00 70.62 180 LEU A CA 1
ATOM 1476 C C . LEU A 1 180 ? 2.033 -4.595 -25.486 1.00 70.62 180 LEU A C 1
ATOM 1478 O O . LEU A 1 180 ? 2.419 -5.378 -24.630 1.00 70.62 180 LEU A O 1
ATOM 1482 N N . ASN A 1 181 ? 2.533 -3.361 -25.524 1.00 69.38 181 ASN A N 1
ATOM 1483 C CA . ASN A 1 181 ? 3.540 -2.904 -24.551 1.00 69.38 181 ASN A CA 1
ATOM 1484 C C . ASN A 1 181 ? 2.924 -2.508 -23.187 1.00 69.38 181 ASN A C 1
ATOM 1486 O O . ASN A 1 181 ? 3.300 -1.505 -22.577 1.00 69.38 181 ASN A O 1
ATOM 1490 N N . THR A 1 182 ? 1.922 -3.262 -22.738 1.00 71.75 182 THR A N 1
ATOM 1491 C CA . THR A 1 182 ? 1.209 -3.065 -21.476 1.00 71.75 182 THR A CA 1
ATOM 1492 C C . THR A 1 182 ? 1.252 -4.349 -20.667 1.00 71.75 182 THR A C 1
ATOM 1494 O O . THR A 1 182 ? 0.857 -5.430 -21.114 1.00 71.75 182 THR A O 1
ATOM 1497 N N . PHE A 1 183 ? 1.735 -4.211 -19.440 1.00 80.06 183 PHE A N 1
ATOM 1498 C CA . PHE A 1 183 ? 1.928 -5.319 -18.523 1.00 80.06 183 PHE A CA 1
ATOM 1499 C C . PHE A 1 183 ? 1.115 -5.070 -17.268 1.00 80.06 183 PHE A C 1
ATOM 1501 O O . PHE A 1 183 ? 1.046 -3.942 -16.775 1.00 80.06 183 PHE A O 1
ATOM 1508 N N . THR A 1 184 ? 0.557 -6.142 -16.727 1.00 88.38 184 THR A N 1
ATOM 1509 C CA . THR A 1 184 ? -0.068 -6.119 -15.411 1.00 88.38 184 THR A CA 1
ATOM 1510 C C . THR A 1 184 ? 0.574 -7.162 -14.509 1.00 88.38 184 THR A C 1
ATOM 1512 O O . THR A 1 184 ? 0.953 -8.249 -14.950 1.00 88.38 184 THR A O 1
ATOM 1515 N N . TYR A 1 185 ? 0.754 -6.795 -13.246 1.00 93.12 185 TYR A N 1
ATOM 1516 C CA . TYR A 1 185 ? 1.452 -7.578 -12.245 1.00 93.12 185 TYR A CA 1
ATOM 1517 C C . TYR A 1 185 ? 0.548 -7.777 -11.044 1.00 93.12 185 TYR A C 1
ATOM 1519 O O . TYR A 1 185 ? 0.046 -6.805 -10.482 1.00 93.12 185 TYR A O 1
ATOM 1527 N N . TYR A 1 186 ? 0.396 -9.028 -10.620 1.00 93.88 186 TYR A N 1
ATOM 1528 C CA . TYR A 1 186 ? -0.382 -9.391 -9.443 1.00 93.88 186 TYR A CA 1
ATOM 1529 C C . TYR A 1 186 ? 0.489 -10.052 -8.389 1.00 93.88 186 TYR A C 1
ATOM 1531 O O . TYR A 1 186 ? 1.380 -10.838 -8.703 1.00 93.88 186 TYR A O 1
ATOM 1539 N N . THR A 1 187 ? 0.206 -9.774 -7.126 1.00 94.81 187 THR A N 1
ATOM 1540 C CA . THR A 1 187 ? 0.769 -10.521 -6.001 1.00 94.81 187 THR A CA 1
ATOM 1541 C C . THR A 1 187 ? -0.239 -10.571 -4.860 1.00 94.81 187 THR A C 1
ATOM 1543 O O . THR A 1 187 ? -1.136 -9.729 -4.773 1.00 94.81 187 THR A O 1
ATOM 1546 N N . GLU A 1 188 ? -0.109 -11.556 -3.979 1.00 87.81 188 GLU A N 1
ATOM 1547 C CA . GLU A 1 188 ? -1.002 -11.739 -2.837 1.00 87.81 188 GLU A CA 1
ATOM 1548 C C . GLU A 1 188 ? -0.238 -11.596 -1.523 1.00 87.81 188 GLU A C 1
ATOM 1550 O O . GLU A 1 188 ? 0.837 -12.168 -1.335 1.00 87.81 188 GLU A O 1
ATOM 1555 N N . ARG A 1 189 ? -0.818 -10.856 -0.575 1.00 82.25 189 ARG A N 1
ATOM 1556 C CA . ARG A 1 189 ? -0.301 -10.770 0.794 1.00 82.25 189 ARG A CA 1
ATOM 1557 C C . ARG A 1 189 ? -1.426 -10.482 1.777 1.00 82.25 189 ARG A C 1
ATOM 1559 O O . ARG A 1 189 ? -2.252 -9.604 1.549 1.00 82.25 189 ARG A O 1
ATOM 1566 N N . GLY A 1 190 ? -1.455 -11.214 2.893 1.00 73.94 190 GLY A N 1
ATOM 1567 C CA . GLY A 1 190 ? -2.393 -10.954 3.993 1.00 73.94 190 GLY A CA 1
ATOM 1568 C C . GLY A 1 190 ? -3.869 -10.974 3.573 1.00 73.94 190 GLY A C 1
ATOM 1569 O O . GLY A 1 190 ? -4.624 -10.091 3.980 1.00 73.94 190 GLY A O 1
ATOM 1570 N N . GLY A 1 191 ? -4.249 -11.929 2.712 1.00 78.25 191 GLY A N 1
ATOM 1571 C CA . GLY A 1 191 ? -5.617 -12.092 2.198 1.00 78.25 191 GLY A CA 1
ATOM 1572 C C . GLY A 1 191 ? -6.062 -11.042 1.172 1.00 78.25 191 GLY A C 1
ATOM 1573 O O . GLY A 1 191 ? -7.242 -10.993 0.836 1.00 78.25 191 GLY A O 1
ATOM 1574 N N . LYS A 1 192 ? -5.145 -10.194 0.693 1.00 84.50 192 LYS A N 1
ATOM 1575 C CA . LYS A 1 192 ? -5.401 -9.156 -0.311 1.00 84.50 192 LYS A CA 1
ATOM 1576 C C . LYS A 1 192 ? -4.642 -9.461 -1.593 1.00 84.50 192 LYS A C 1
ATOM 1578 O O . LYS A 1 192 ? -3.547 -10.027 -1.543 1.00 84.50 192 LYS A O 1
ATOM 1583 N N . THR A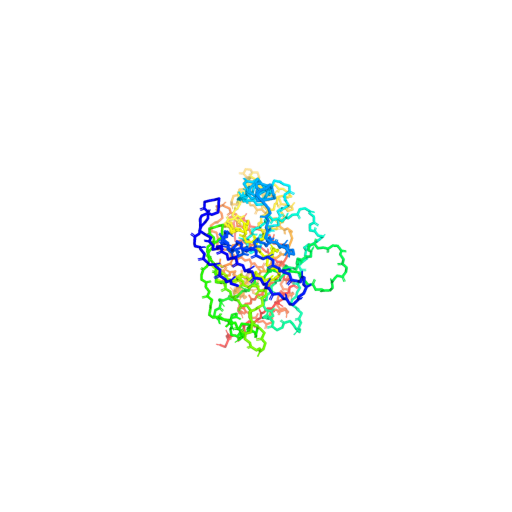 1 193 ? -5.191 -8.998 -2.707 1.00 90.50 193 THR A N 1
ATOM 1584 C CA . THR A 1 193 ? -4.522 -9.009 -4.010 1.00 90.50 193 THR A CA 1
ATOM 1585 C C . THR A 1 193 ? -4.074 -7.598 -4.352 1.00 90.50 193 THR A C 1
ATOM 1587 O O . THR A 1 193 ? -4.870 -6.663 -4.298 1.00 90.50 193 THR A O 1
ATOM 1590 N N . TYR A 1 194 ? -2.810 -7.454 -4.727 1.00 93.50 194 TYR A N 1
ATOM 1591 C CA . TYR A 1 194 ? -2.214 -6.209 -5.191 1.00 93.50 194 TYR A CA 1
ATOM 1592 C C . TYR A 1 194 ? -2.007 -6.313 -6.690 1.00 93.50 194 TYR A C 1
ATOM 1594 O O . TYR A 1 194 ? -1.508 -7.329 -7.173 1.00 93.50 194 TYR A O 1
ATOM 1602 N N . HIS A 1 195 ? -2.385 -5.268 -7.408 1.00 93.31 195 HIS A N 1
ATOM 1603 C CA . HIS A 1 195 ? -2.318 -5.198 -8.858 1.00 93.31 195 HIS A CA 1
ATOM 1604 C C . HIS A 1 195 ? -1.586 -3.924 -9.248 1.00 93.31 195 HIS A C 1
ATOM 1606 O O . HIS A 1 195 ? -1.966 -2.844 -8.813 1.00 93.31 195 HIS A O 1
ATOM 1612 N N . VAL A 1 196 ? -0.532 -4.050 -10.047 1.00 93.56 196 VAL A N 1
ATOM 1613 C CA . VAL A 1 196 ? 0.180 -2.916 -10.639 1.00 93.56 196 VAL A CA 1
ATOM 1614 C C . VAL A 1 196 ? 0.046 -3.015 -12.151 1.00 93.56 196 VAL A C 1
ATOM 1616 O O . VAL A 1 196 ? 0.506 -3.991 -12.744 1.00 93.56 196 VAL A O 1
ATOM 1619 N N . GLY A 1 197 ? -0.584 -2.021 -12.767 1.00 88.94 197 GLY A N 1
ATOM 1620 C CA . GLY A 1 197 ? -0.835 -1.983 -14.208 1.00 88.94 197 GLY A CA 1
ATOM 1621 C C . GLY A 1 197 ? -0.482 -0.630 -14.813 1.00 88.94 197 GLY A C 1
ATOM 1622 O O . GLY A 1 197 ? -0.407 0.376 -14.106 1.00 88.94 197 GLY A O 1
ATOM 1623 N N . GLY A 1 198 ? -0.225 -0.604 -16.122 1.00 82.81 198 GLY A N 1
ATOM 1624 C CA . GLY A 1 198 ? 0.058 0.627 -16.861 1.00 82.81 198 GLY A CA 1
ATOM 1625 C C . GLY A 1 198 ? 1.136 0.498 -17.934 1.00 82.81 198 GLY A C 1
ATOM 1626 O O . GLY A 1 198 ? 1.476 -0.596 -18.392 1.00 82.81 198 GLY A O 1
ATOM 1627 N N . ALA A 1 199 ? 1.682 1.649 -18.325 1.00 77.75 199 ALA A N 1
ATOM 1628 C CA . ALA A 1 199 ? 2.808 1.764 -19.238 1.00 77.75 199 ALA A CA 1
ATOM 1629 C C . ALA A 1 199 ? 4.091 1.176 -18.622 1.00 77.75 199 ALA A C 1
ATOM 1631 O O . ALA A 1 199 ? 4.386 1.360 -17.436 1.00 77.75 199 ALA A O 1
ATOM 1632 N N . GLY A 1 200 ? 4.865 0.463 -19.448 1.00 75.88 200 GLY A N 1
ATOM 1633 C CA . GLY A 1 200 ? 5.979 -0.373 -18.991 1.00 75.88 200 GLY A CA 1
ATOM 1634 C C . GLY A 1 200 ? 7.044 0.356 -18.164 1.00 75.88 200 GLY A C 1
ATOM 1635 O O . GLY A 1 200 ? 7.535 -0.209 -17.188 1.00 75.88 200 GLY A O 1
ATOM 1636 N N . GLU A 1 201 ? 7.372 1.611 -18.494 1.00 81.94 201 GLU A N 1
ATOM 1637 C CA . GLU A 1 201 ? 8.383 2.381 -17.755 1.00 81.94 201 GLU A CA 1
ATOM 1638 C C . GLU A 1 201 ? 7.927 2.703 -16.327 1.00 81.94 201 GLU A C 1
ATOM 1640 O O . GLU A 1 201 ? 8.649 2.426 -15.369 1.00 81.94 201 GLU A O 1
ATOM 1645 N N . GLN A 1 202 ? 6.721 3.254 -16.160 1.00 85.62 202 GLN A N 1
ATOM 1646 C CA . GLN A 1 202 ? 6.210 3.639 -14.843 1.00 85.62 202 GLN A CA 1
ATOM 1647 C C . GLN A 1 202 ? 6.009 2.413 -13.958 1.00 85.62 202 GLN A C 1
ATOM 1649 O O . GLN A 1 202 ? 6.390 2.428 -12.789 1.00 85.62 202 GLN A O 1
ATOM 1654 N N . VAL A 1 203 ? 5.476 1.325 -14.517 1.00 88.31 203 VAL A N 1
ATOM 1655 C CA . VAL A 1 203 ? 5.327 0.063 -13.786 1.00 88.31 203 VAL A CA 1
ATOM 1656 C C . VAL A 1 203 ? 6.689 -0.471 -13.344 1.00 88.31 203 VAL A C 1
ATOM 1658 O O . VAL A 1 203 ? 6.850 -0.850 -12.186 1.00 88.31 203 VAL A O 1
ATOM 1661 N N . HIS A 1 204 ? 7.704 -0.431 -14.209 1.00 86.31 204 HIS A N 1
ATOM 1662 C CA . HIS A 1 204 ? 9.057 -0.837 -13.835 1.00 86.31 204 HIS A CA 1
ATOM 1663 C C . HIS A 1 204 ? 9.643 0.028 -12.704 1.00 86.31 204 HIS A C 1
ATOM 1665 O O . HIS A 1 204 ? 10.241 -0.503 -11.766 1.00 86.31 204 HIS A O 1
ATOM 1671 N N . GLN A 1 205 ? 9.436 1.349 -12.743 1.00 88.06 205 GLN A N 1
ATOM 1672 C CA . GLN A 1 205 ? 9.862 2.273 -11.683 1.00 88.06 205 GLN A CA 1
ATOM 1673 C C . GLN A 1 205 ? 9.180 1.967 -10.339 1.00 88.06 205 GLN A C 1
ATOM 1675 O O . GLN A 1 205 ? 9.843 1.971 -9.301 1.00 88.06 205 GLN A O 1
ATOM 1680 N N . ILE A 1 206 ? 7.885 1.636 -10.353 1.00 92.88 206 ILE A N 1
ATOM 1681 C CA . ILE A 1 206 ? 7.145 1.218 -9.154 1.00 92.88 206 ILE A CA 1
ATOM 1682 C C . ILE A 1 206 ? 7.736 -0.083 -8.619 1.00 92.88 206 ILE A C 1
ATOM 1684 O O . ILE A 1 206 ? 8.206 -0.127 -7.485 1.00 92.88 206 ILE A O 1
ATOM 1688 N N . LEU A 1 207 ? 7.755 -1.138 -9.438 1.00 92.69 207 LEU A N 1
ATOM 1689 C CA . LEU A 1 207 ? 8.139 -2.485 -9.010 1.00 92.69 207 LEU A CA 1
ATOM 1690 C C . LEU A 1 207 ? 9.594 -2.568 -8.535 1.00 92.69 207 LEU A C 1
ATOM 1692 O O . LEU A 1 207 ? 9.883 -3.330 -7.614 1.00 92.69 207 LEU A O 1
ATOM 1696 N N . SER A 1 208 ? 10.503 -1.772 -9.110 1.00 90.12 208 SER A N 1
ATOM 1697 C CA . SER A 1 208 ? 11.924 -1.771 -8.728 1.00 90.12 208 SER A CA 1
ATOM 1698 C C . SER A 1 208 ? 12.173 -1.291 -7.295 1.00 90.12 208 SER A C 1
ATOM 1700 O O . SER A 1 208 ? 13.194 -1.637 -6.703 1.00 90.12 208 SER A O 1
ATOM 1702 N N . THR A 1 209 ? 11.233 -0.540 -6.716 1.00 92.62 209 THR A N 1
ATOM 1703 C CA . THR A 1 209 ? 11.317 -0.025 -5.341 1.00 92.62 209 THR A CA 1
ATOM 1704 C C . THR A 1 209 ? 10.157 -0.468 -4.456 1.00 92.62 209 THR A C 1
ATOM 1706 O O . THR A 1 209 ? 10.183 -0.219 -3.248 1.00 92.62 209 THR A O 1
ATOM 1709 N N . PHE A 1 210 ? 9.159 -1.139 -5.036 1.00 95.00 210 PHE A N 1
ATOM 1710 C CA . PHE A 1 210 ? 7.987 -1.621 -4.328 1.00 95.00 210 PHE A CA 1
ATOM 1711 C C . PHE A 1 210 ? 8.408 -2.598 -3.248 1.00 95.00 210 PHE A C 1
ATOM 1713 O O . PHE A 1 210 ? 9.103 -3.583 -3.506 1.00 95.00 210 PHE A O 1
ATOM 1720 N N . ARG A 1 211 ? 7.955 -2.347 -2.028 1.00 92.19 211 ARG A N 1
ATOM 1721 C CA . ARG A 1 211 ? 8.109 -3.288 -0.935 1.00 92.19 211 ARG A CA 1
ATOM 1722 C C . ARG A 1 211 ? 6.876 -3.280 -0.068 1.00 92.19 211 ARG A C 1
ATOM 1724 O O . ARG A 1 211 ? 6.267 -2.248 0.211 1.00 92.19 211 ARG A O 1
ATOM 1731 N N . PHE A 1 212 ? 6.576 -4.460 0.427 1.00 87.44 212 PHE A N 1
ATOM 1732 C CA . PHE A 1 212 ? 5.692 -4.589 1.558 1.00 87.44 212 PHE A CA 1
ATOM 1733 C C . PHE A 1 212 ? 6.441 -4.271 2.844 1.00 87.44 212 PHE A C 1
ATOM 1735 O O . PHE A 1 212 ? 7.626 -4.582 2.992 1.00 87.44 212 PHE A O 1
ATOM 1742 N N . PHE A 1 213 ? 5.715 -3.726 3.803 1.00 79.19 213 PHE A N 1
ATOM 1743 C CA . PHE A 1 213 ? 6.136 -3.676 5.187 1.00 79.19 213 PHE A CA 1
ATOM 1744 C C . PHE A 1 213 ? 5.064 -4.334 6.042 1.00 79.19 213 PHE A C 1
ATOM 1746 O O . PHE A 1 213 ? 3.883 -4.340 5.700 1.00 79.19 213 PHE A O 1
ATOM 1753 N N . GLU A 1 214 ? 5.479 -4.899 7.168 1.00 66.62 214 GLU A N 1
ATOM 1754 C CA . GLU A 1 214 ? 4.516 -5.280 8.189 1.00 66.62 214 GLU A CA 1
ATOM 1755 C C . GLU A 1 214 ? 3.838 -4.003 8.677 1.00 66.62 214 GLU A C 1
ATOM 1757 O O . GLU A 1 214 ? 4.490 -3.134 9.266 1.00 66.62 214 GLU A O 1
ATOM 1762 N N . THR A 1 215 ? 2.533 -3.878 8.443 1.00 56.56 215 THR A N 1
ATOM 1763 C CA . THR A 1 215 ? 1.685 -3.019 9.269 1.00 56.56 215 THR A CA 1
ATOM 1764 C C . THR A 1 215 ? 1.706 -3.671 10.639 1.00 56.56 215 THR A C 1
ATOM 1766 O O . THR A 1 215 ? 0.902 -4.555 10.927 1.00 56.56 215 THR A O 1
ATOM 1769 N N . GLY A 1 216 ? 2.750 -3.378 11.414 1.00 46.16 216 GLY A N 1
ATOM 1770 C CA . GLY A 1 216 ? 2.981 -4.046 12.681 1.00 46.16 216 GLY A CA 1
ATOM 1771 C C . GLY A 1 216 ? 1.745 -3.943 13.567 1.00 46.16 216 GLY A C 1
ATOM 1772 O O . GLY A 1 216 ? 0.912 -3.051 13.384 1.00 46.16 216 GLY A O 1
ATOM 1773 N N . ASN A 1 217 ? 1.683 -4.815 14.571 1.00 51.41 217 ASN A N 1
ATOM 1774 C CA . ASN A 1 217 ? 0.859 -4.667 15.772 1.00 51.41 217 ASN A CA 1
ATOM 1775 C C . ASN A 1 217 ? 1.241 -3.378 16.549 1.00 51.41 217 ASN A C 1
ATOM 1777 O O . ASN A 1 217 ? 1.587 -3.418 17.727 1.00 51.41 217 ASN A O 1
ATOM 1781 N N . ASN A 1 218 ? 1.235 -2.225 15.878 1.00 65.88 218 ASN A N 1
ATOM 1782 C CA . ASN A 1 218 ? 1.455 -0.883 16.408 1.00 65.88 218 ASN A CA 1
ATOM 1783 C C . ASN A 1 218 ? 0.162 -0.312 16.991 1.00 65.88 218 ASN A C 1
ATOM 1785 O O . ASN A 1 218 ? 0.103 0.860 17.350 1.00 65.88 218 ASN A O 1
ATOM 1789 N N . ASN A 1 219 ? -0.887 -1.125 17.055 1.00 87.38 219 ASN A N 1
ATOM 1790 C CA . ASN A 1 219 ? -2.094 -0.799 17.777 1.00 87.38 219 ASN A CA 1
ATOM 1791 C C . ASN A 1 219 ? -1.872 -0.885 19.292 1.00 87.38 219 ASN A C 1
ATOM 1793 O O . ASN A 1 219 ? -2.562 -0.196 20.033 1.00 87.38 219 ASN A O 1
ATOM 1797 N N . VAL A 1 220 ? -0.878 -1.656 19.756 1.00 90.06 220 VAL A N 1
ATOM 1798 C CA . VAL A 1 220 ? -0.534 -1.751 21.178 1.00 90.06 220 VAL A CA 1
ATOM 1799 C C . VAL A 1 220 ? 0.358 -0.585 21.616 1.00 90.06 220 VAL A C 1
ATOM 1801 O O . VAL A 1 220 ? 1.468 -0.431 21.107 1.00 90.06 220 VAL A O 1
ATOM 1804 N N . PHE A 1 221 ? -0.068 0.180 22.621 1.00 91.88 221 PHE A N 1
ATOM 1805 C CA . PHE A 1 221 ? 0.688 1.315 23.165 1.00 91.88 221 PHE A CA 1
ATOM 1806 C C . PHE A 1 221 ? 0.874 1.234 24.686 1.00 91.88 221 PHE A C 1
ATOM 1808 O O . PHE A 1 221 ? 0.078 0.623 25.393 1.00 91.88 221 PHE A O 1
ATOM 1815 N N . ASP A 1 222 ? 1.931 1.861 25.202 1.00 93.25 222 ASP A N 1
ATOM 1816 C CA . ASP A 1 222 ? 2.132 2.064 26.642 1.00 93.25 222 ASP A CA 1
ATOM 1817 C C . ASP A 1 222 ? 1.519 3.407 27.054 1.00 93.25 222 ASP A C 1
ATOM 1819 O O . ASP A 1 222 ? 1.950 4.466 26.589 1.00 93.25 222 ASP A O 1
ATOM 1823 N N . VAL A 1 223 ? 0.508 3.369 27.923 1.00 95.62 223 VAL A N 1
ATOM 1824 C CA . VAL A 1 223 ? -0.236 4.566 28.340 1.00 95.62 223 VAL A CA 1
ATOM 1825 C C . VAL A 1 223 ? 0.618 5.577 29.100 1.00 95.62 223 VAL A C 1
ATOM 1827 O O . VAL A 1 223 ? 0.323 6.767 29.086 1.00 95.62 223 VAL A O 1
ATOM 1830 N N . THR A 1 224 ? 1.703 5.134 29.733 1.00 94.19 224 THR A N 1
ATOM 1831 C CA . THR A 1 224 ? 2.611 6.035 30.455 1.00 94.19 224 THR A CA 1
ATOM 1832 C C . THR A 1 224 ? 3.578 6.764 29.520 1.00 94.19 224 THR A C 1
ATOM 1834 O O . THR A 1 224 ? 4.165 7.777 29.904 1.00 94.19 224 THR A O 1
ATOM 1837 N N . ALA A 1 225 ? 3.732 6.269 28.287 1.00 94.38 225 ALA A N 1
ATOM 1838 C CA . ALA A 1 225 ? 4.617 6.835 27.275 1.00 94.38 225 ALA A CA 1
ATOM 1839 C C . ALA A 1 225 ? 3.875 7.674 26.222 1.00 94.38 225 ALA A C 1
ATOM 1841 O O . ALA A 1 225 ? 4.481 8.587 25.655 1.00 94.38 225 ALA A O 1
ATOM 1842 N N . VAL A 1 226 ? 2.598 7.370 25.963 1.00 93.88 226 VAL A N 1
ATOM 1843 C CA . VAL A 1 226 ? 1.775 8.079 24.974 1.00 93.88 226 VAL A CA 1
ATOM 1844 C C . VAL A 1 226 ? 1.453 9.504 25.428 1.00 93.88 226 VAL A C 1
ATOM 1846 O O . VAL A 1 226 ? 1.201 9.767 26.606 1.00 93.88 226 VAL A O 1
ATOM 1849 N N . LYS A 1 227 ? 1.450 10.443 24.484 1.00 93.06 227 LYS A N 1
ATOM 1850 C CA . LYS A 1 227 ? 1.168 11.863 24.713 1.00 93.06 227 LYS A CA 1
ATOM 1851 C C . LYS A 1 227 ? 0.049 12.348 23.803 1.00 93.06 227 LYS A C 1
ATOM 1853 O O . LYS A 1 227 ? -0.217 11.780 22.747 1.00 93.06 227 LYS A O 1
ATOM 1858 N N . THR A 1 228 ? -0.587 13.448 24.199 1.00 95.06 228 THR A N 1
ATOM 1859 C CA . THR A 1 228 ? -1.525 14.154 23.321 1.00 95.06 228 THR A CA 1
ATOM 1860 C C . THR A 1 228 ? -0.847 14.521 21.996 1.00 95.06 228 THR A C 1
ATOM 1862 O O . THR A 1 228 ? 0.237 15.105 21.998 1.00 95.06 228 THR A O 1
ATOM 1865 N N . GLY A 1 229 ? -1.504 14.198 20.882 1.00 90.38 229 GLY A N 1
ATOM 1866 C CA . GLY A 1 229 ? -1.023 14.386 19.512 1.00 90.38 229 GLY A CA 1
ATOM 1867 C C . GLY A 1 229 ? -0.348 13.152 18.902 1.00 90.38 229 GLY A C 1
ATOM 1868 O O . GLY A 1 229 ? -0.177 13.104 17.683 1.00 90.38 229 GLY A O 1
ATOM 1869 N N . ASP A 1 230 ? 0.004 12.144 19.707 1.00 91.44 230 ASP A N 1
ATOM 1870 C CA . ASP A 1 230 ? 0.543 10.887 19.184 1.00 91.44 230 ASP A CA 1
ATOM 1871 C C . ASP A 1 230 ? -0.526 10.141 18.380 1.00 91.44 230 ASP A C 1
ATOM 1873 O O . ASP A 1 230 ? -1.714 10.172 18.707 1.00 91.44 230 ASP A O 1
ATOM 1877 N N . LYS A 1 231 ? -0.100 9.438 17.327 1.00 91.62 231 LYS A N 1
ATOM 1878 C CA . LYS A 1 231 ? -0.991 8.633 16.486 1.00 91.62 231 LYS A CA 1
ATOM 1879 C C . LYS A 1 231 ? -0.753 7.149 16.701 1.00 91.62 231 LYS A C 1
ATOM 1881 O O . LYS A 1 231 ? 0.372 6.675 16.556 1.00 91.62 231 LYS A O 1
ATOM 1886 N N . ILE A 1 232 ? -1.826 6.417 16.975 1.00 91.12 232 ILE A N 1
ATOM 1887 C CA . ILE A 1 232 ? -1.837 4.963 17.140 1.00 91.12 232 ILE A CA 1
ATOM 1888 C C . ILE A 1 232 ? -2.851 4.420 16.141 1.00 91.12 232 ILE A C 1
ATOM 1890 O O . ILE A 1 232 ? -4.012 4.819 16.165 1.00 91.12 232 ILE A O 1
ATOM 1894 N N . VAL A 1 233 ? -2.392 3.582 15.204 1.00 89.00 233 VAL A N 1
ATOM 1895 C CA . VAL A 1 233 ? -3.187 3.087 14.057 1.00 89.00 233 VAL A CA 1
ATOM 1896 C C . VAL A 1 233 ? -3.998 4.173 13.336 1.00 89.00 233 VAL A C 1
ATOM 1898 O O . VAL A 1 233 ? -5.139 3.977 12.939 1.00 89.00 233 VAL A O 1
ATOM 1901 N N . GLY A 1 234 ? -3.391 5.349 13.162 1.00 85.12 234 GLY A N 1
ATOM 1902 C CA . GLY A 1 234 ? -4.008 6.485 12.470 1.00 85.12 234 GLY A CA 1
ATOM 1903 C C . GLY A 1 234 ? -4.941 7.340 13.332 1.00 85.12 234 GLY A C 1
ATOM 1904 O O . GLY A 1 234 ? -5.229 8.467 12.930 1.00 85.12 234 GLY A O 1
ATOM 1905 N N . LEU A 1 235 ? -5.334 6.873 14.521 1.00 92.31 235 LEU A N 1
ATOM 1906 C CA . LEU A 1 235 ? -6.125 7.648 15.473 1.00 92.31 235 LEU A CA 1
ATOM 1907 C C . LEU A 1 235 ? -5.221 8.505 16.364 1.00 92.31 235 LEU A C 1
ATOM 1909 O O . LEU A 1 235 ? -4.227 8.027 16.910 1.00 92.31 235 LEU A O 1
ATOM 1913 N N . GLU A 1 236 ? -5.562 9.779 16.515 1.00 95.12 236 GLU A N 1
ATOM 1914 C CA . GLU A 1 236 ? -4.794 10.755 17.288 1.00 95.12 236 GLU A CA 1
ATOM 1915 C C . GLU A 1 236 ? -5.239 10.766 18.754 1.00 95.12 236 GLU A C 1
ATOM 1917 O O . GLU A 1 236 ? -6.403 11.032 19.050 1.00 95.12 236 GLU A O 1
ATOM 1922 N N . ALA A 1 237 ? -4.324 10.528 19.692 1.00 96.62 237 ALA A N 1
ATOM 1923 C CA . ALA A 1 237 ? -4.603 10.645 21.117 1.00 96.62 237 ALA A CA 1
ATOM 1924 C C . ALA A 1 237 ? -4.852 12.119 21.482 1.00 96.62 237 ALA A C 1
ATOM 1926 O O . ALA A 1 237 ? -3.935 12.938 21.482 1.00 96.62 237 ALA A O 1
ATOM 1927 N N . ARG A 1 238 ? -6.089 12.483 21.825 1.00 96.12 238 ARG A N 1
ATOM 1928 C CA . ARG A 1 238 ? -6.445 13.846 22.254 1.00 96.12 238 ARG A CA 1
ATOM 1929 C C . ARG A 1 238 ? -6.300 14.047 23.749 1.00 96.12 238 ARG A C 1
ATOM 1931 O O . ARG A 1 238 ? -5.862 15.102 24.205 1.00 96.12 238 ARG A O 1
ATOM 1938 N N . THR A 1 239 ? -6.675 13.044 24.527 1.00 95.75 239 THR A N 1
ATOM 1939 C CA . THR A 1 239 ? -6.615 13.104 25.987 1.00 95.75 239 THR A CA 1
ATOM 1940 C C . THR A 1 239 ? -6.002 11.824 26.507 1.00 95.75 239 THR A C 1
ATOM 1942 O O . THR A 1 239 ? -6.421 10.746 26.105 1.00 95.75 239 THR A O 1
ATOM 1945 N N . VAL A 1 240 ? -5.027 11.962 27.402 1.00 96.88 240 VAL A N 1
ATOM 1946 C CA . VAL A 1 240 ? -4.370 10.861 28.108 1.00 96.88 240 VAL A CA 1
ATOM 1947 C C . VAL A 1 240 ? -4.349 11.252 29.581 1.00 96.88 240 VAL A C 1
ATOM 1949 O O . VAL A 1 240 ? -3.645 12.186 29.965 1.00 96.88 240 VAL A O 1
ATOM 1952 N N . ALA A 1 241 ? -5.180 10.611 30.397 1.00 96.19 241 ALA A N 1
ATOM 1953 C CA . ALA A 1 241 ? -5.323 10.956 31.809 1.00 96.19 241 ALA A CA 1
ATOM 1954 C C . ALA A 1 241 ? -5.701 9.725 32.644 1.00 96.19 241 ALA A C 1
ATOM 1956 O O . ALA A 1 241 ? -6.199 8.748 32.086 1.00 96.19 241 ALA A O 1
ATOM 1957 N N . PRO A 1 242 ? -5.481 9.739 33.971 1.00 95.25 242 PRO A N 1
ATOM 1958 C CA . PRO A 1 242 ? -6.044 8.721 34.851 1.00 95.25 242 PRO A CA 1
ATOM 1959 C C . PRO A 1 242 ? -7.573 8.687 34.728 1.00 95.25 242 PRO A C 1
ATOM 1961 O O . PRO A 1 242 ? -8.199 9.742 34.610 1.00 95.25 242 PRO A O 1
ATOM 1964 N N . PHE A 1 243 ? -8.180 7.498 34.772 1.00 92.75 243 PHE A N 1
ATOM 1965 C CA . PHE A 1 243 ? -9.643 7.368 34.775 1.00 92.75 243 PHE A CA 1
ATOM 1966 C C . PHE A 1 243 ? -10.241 7.935 36.072 1.00 92.75 243 PHE A C 1
ATOM 1968 O O . PHE A 1 243 ? -11.214 8.684 36.054 1.00 92.75 243 PHE A O 1
ATOM 1975 N N . SER A 1 244 ? -9.611 7.614 37.201 1.00 89.00 244 SER A N 1
ATOM 1976 C CA . SER A 1 244 ? -9.951 8.097 38.533 1.00 89.00 244 SER A CA 1
ATOM 1977 C C . SER A 1 244 ? -8.843 8.991 39.079 1.00 89.00 244 SER A C 1
ATOM 1979 O O . SER A 1 244 ? -7.661 8.653 39.009 1.00 89.00 244 SER A O 1
ATOM 1981 N N . VAL A 1 245 ? -9.236 10.127 39.659 1.00 84.00 245 VAL A N 1
ATOM 1982 C CA . VAL A 1 245 ? -8.332 11.155 40.211 1.00 84.00 245 VAL A CA 1
ATOM 1983 C C . VAL A 1 245 ? -8.038 10.961 41.706 1.00 84.00 245 VAL A C 1
ATOM 1985 O O . VAL A 1 245 ? -7.737 11.916 42.421 1.00 84.00 245 VAL A O 1
ATOM 1988 N N . VAL A 1 246 ? -8.158 9.729 42.204 1.00 84.88 246 VAL A N 1
ATOM 1989 C CA . VAL A 1 246 ? -7.882 9.399 43.609 1.00 84.88 246 VAL A CA 1
ATOM 1990 C C . VAL A 1 246 ? -6.379 9.567 43.893 1.00 84.88 246 VAL A C 1
ATOM 1992 O O . VAL A 1 246 ? -5.558 9.098 43.098 1.00 84.88 246 VAL A O 1
ATOM 1995 N N . PRO A 1 247 ? -5.991 10.223 45.007 1.00 77.19 247 PRO A N 1
ATOM 1996 C CA . PRO A 1 247 ? -4.595 10.284 45.433 1.00 77.19 247 PRO A CA 1
ATOM 1997 C C . PRO A 1 247 ? -3.986 8.877 45.508 1.00 77.19 247 PRO A C 1
ATOM 1999 O O . PRO A 1 247 ? -4.644 7.950 45.967 1.00 77.19 247 PRO A O 1
ATOM 2002 N N . ASP A 1 248 ? -2.745 8.721 45.048 1.00 82.94 248 ASP A N 1
ATOM 2003 C CA . ASP A 1 248 ? -1.998 7.451 45.007 1.00 82.94 248 ASP A CA 1
ATOM 2004 C C . ASP A 1 248 ? -2.456 6.406 43.970 1.00 82.94 248 ASP A C 1
ATOM 2006 O O . ASP A 1 248 ? -1.922 5.297 43.956 1.00 82.94 248 ASP A O 1
ATOM 2010 N N . PHE A 1 249 ? -3.353 6.757 43.038 1.00 88.50 249 PHE A N 1
ATOM 2011 C CA . PHE A 1 249 ? -3.645 5.920 41.868 1.00 88.50 249 PHE A CA 1
ATOM 2012 C C . PHE A 1 249 ? -3.235 6.639 40.571 1.00 88.50 249 PHE A C 1
ATOM 2014 O O . PHE A 1 249 ? -4.045 7.335 39.961 1.00 88.50 249 PHE A O 1
ATOM 2021 N N . PRO A 1 250 ? -1.954 6.558 40.159 1.00 92.88 250 PRO A N 1
ATOM 2022 C CA . PRO A 1 250 ? -1.457 7.281 38.992 1.00 92.88 250 PRO A CA 1
ATOM 2023 C C . PRO A 1 250 ? -1.982 6.685 37.680 1.00 92.88 250 PRO A C 1
ATOM 2025 O O . PRO A 1 250 ? -2.575 5.609 37.659 1.00 92.88 250 PRO A O 1
ATOM 2028 N N . LEU A 1 251 ? -1.719 7.388 36.575 1.00 94.38 251 LEU A N 1
ATOM 2029 C CA . LEU A 1 251 ? -1.949 6.882 35.224 1.00 94.38 251 LEU A CA 1
ATOM 2030 C C . LEU A 1 251 ? -1.230 5.540 35.029 1.00 94.38 251 LEU A C 1
ATOM 2032 O O . LEU A 1 251 ? -0.022 5.446 35.255 1.00 94.38 251 LEU A O 1
ATOM 2036 N N . GLY A 1 252 ? -1.959 4.529 34.573 1.00 92.88 252 GLY A N 1
ATOM 2037 C CA . GLY A 1 252 ? -1.416 3.196 34.338 1.00 92.88 252 GLY A CA 1
ATOM 2038 C C . GLY A 1 252 ? -2.435 2.267 33.680 1.00 92.88 252 GLY A C 1
ATOM 2039 O O . GLY A 1 252 ? -3.560 2.692 33.416 1.00 92.88 252 GLY A O 1
ATOM 2040 N N . PRO A 1 253 ? -2.065 1.000 33.423 1.00 89.81 253 PRO A N 1
ATOM 2041 C CA . PRO A 1 253 ? -2.930 0.044 32.733 1.00 89.81 253 PRO A CA 1
ATOM 2042 C C . PRO A 1 253 ? -4.256 -0.207 33.458 1.00 89.81 253 PRO A C 1
ATOM 2044 O O . PRO A 1 253 ? -5.250 -0.464 32.795 1.00 89.81 253 PRO A O 1
ATOM 2047 N N . ASP A 1 254 ? -4.296 -0.055 34.782 1.00 89.94 254 ASP A N 1
ATOM 2048 C CA . ASP A 1 254 ? -5.507 -0.221 35.597 1.00 89.94 254 ASP A CA 1
ATOM 2049 C C . ASP A 1 254 ? -6.177 1.116 35.965 1.00 89.94 254 ASP A C 1
ATOM 2051 O O . ASP A 1 254 ? -7.119 1.139 36.751 1.00 89.94 254 ASP A O 1
ATOM 2055 N N . ASN A 1 255 ? -5.679 2.251 35.463 1.00 93.81 255 ASN A N 1
ATOM 2056 C CA . ASN A 1 255 ? -6.253 3.572 35.723 1.00 93.81 255 ASN A CA 1
ATOM 2057 C C . ASN A 1 255 ? -5.961 4.538 34.574 1.00 93.81 255 ASN A C 1
ATOM 2059 O O . ASN A 1 255 ? -5.051 5.369 34.652 1.00 93.81 255 ASN A O 1
ATOM 2063 N N . ALA A 1 256 ? -6.736 4.440 33.502 1.00 95.75 256 ALA A N 1
ATOM 2064 C CA . ALA A 1 256 ? -6.527 5.254 32.316 1.00 95.75 256 ALA A CA 1
ATOM 2065 C C . ALA A 1 256 ? -7.833 5.584 31.605 1.00 95.75 256 ALA A C 1
ATOM 2067 O O . ALA A 1 256 ? -8.707 4.739 31.434 1.00 95.75 256 ALA A O 1
ATOM 2068 N N . ARG A 1 257 ? -7.920 6.818 31.123 1.00 96.88 257 ARG A N 1
ATOM 2069 C CA . ARG A 1 257 ? -8.886 7.254 30.129 1.00 96.88 257 ARG A CA 1
ATOM 2070 C C . ARG A 1 257 ? -8.135 7.884 28.968 1.00 96.88 257 ARG A C 1
ATOM 2072 O O . ARG A 1 257 ? -7.503 8.932 29.130 1.00 96.88 257 ARG A O 1
ATOM 2079 N N . VAL A 1 258 ? -8.209 7.243 27.806 1.00 97.69 258 VAL A N 1
ATOM 2080 C CA . VAL A 1 258 ? -7.559 7.716 26.582 1.00 97.69 258 VAL A CA 1
ATOM 2081 C C . VAL A 1 258 ? -8.614 7.975 25.521 1.00 97.69 258 VAL A C 1
ATOM 2083 O O . VAL A 1 258 ? -9.343 7.061 25.153 1.00 97.69 258 VAL A O 1
ATOM 2086 N N . VAL A 1 259 ? -8.699 9.216 25.044 1.00 97.62 259 VAL A N 1
ATOM 2087 C CA . VAL A 1 259 ? -9.634 9.623 23.983 1.00 97.62 259 VAL A CA 1
ATOM 2088 C C . VAL A 1 259 ? -8.867 9.739 22.679 1.00 97.62 259 VAL A C 1
ATOM 2090 O O . VAL A 1 259 ? -7.927 10.535 22.588 1.00 97.62 259 VAL A O 1
ATOM 2093 N N . PHE A 1 260 ? -9.284 8.975 21.680 1.00 97.44 260 PHE A N 1
ATOM 2094 C CA . PHE A 1 260 ? -8.721 8.973 20.341 1.00 97.44 260 PHE A CA 1
ATOM 2095 C C . PHE A 1 260 ? -9.647 9.692 19.366 1.00 97.44 260 PHE A C 1
ATOM 2097 O O . PHE A 1 260 ? -10.851 9.479 19.378 1.00 97.44 260 PHE A O 1
ATOM 2104 N N . PHE A 1 261 ? -9.075 10.521 18.499 1.00 94.81 261 PHE A N 1
ATOM 2105 C CA . PHE A 1 261 ? -9.788 11.210 17.433 1.00 94.81 261 PHE A CA 1
ATOM 2106 C C . PHE A 1 261 ? -9.425 10.639 16.070 1.00 94.81 261 PHE A C 1
ATOM 2108 O O . PHE A 1 261 ? -8.259 10.357 15.780 1.00 94.81 261 PHE A O 1
ATOM 2115 N N . GLY A 1 262 ? -10.428 10.536 15.210 1.00 90.75 262 GLY A N 1
ATOM 2116 C CA . GLY A 1 262 ? -10.317 9.941 13.890 1.00 90.75 262 GLY A CA 1
ATOM 2117 C C . GLY A 1 262 ? -11.425 8.924 13.673 1.00 90.75 262 GLY A C 1
ATOM 2118 O O . GLY A 1 262 ? -12.252 8.685 14.548 1.00 90.75 262 GLY A O 1
ATOM 2119 N N . THR A 1 263 ? -11.428 8.337 12.486 1.00 90.75 263 THR A N 1
ATOM 2120 C CA . THR A 1 263 ? -12.398 7.314 12.096 1.00 90.75 263 THR A CA 1
ATOM 2121 C C . THR A 1 263 ? -11.670 6.012 11.826 1.00 90.75 263 THR A C 1
ATOM 2123 O O . THR A 1 263 ? -10.538 6.015 11.336 1.00 90.75 263 THR A O 1
ATOM 2126 N N . VAL A 1 264 ? -12.319 4.896 12.139 1.00 90.94 264 VAL A N 1
ATOM 2127 C CA . VAL A 1 264 ? -11.821 3.559 11.818 1.00 90.94 264 VAL A CA 1
ATOM 2128 C C . VAL A 1 264 ? -12.969 2.681 11.343 1.00 90.94 264 VAL A C 1
ATOM 2130 O O . VAL A 1 264 ? -14.080 2.741 11.868 1.00 90.94 264 VAL A O 1
ATOM 2133 N N . ILE A 1 265 ? -12.695 1.869 10.324 1.00 88.88 265 ILE A N 1
ATOM 2134 C CA . ILE A 1 265 ? -13.635 0.876 9.810 1.00 88.88 265 ILE A CA 1
ATOM 2135 C C . ILE A 1 265 ? -13.320 -0.466 10.460 1.00 88.88 265 ILE A C 1
ATOM 2137 O O . ILE A 1 265 ? -12.187 -0.939 10.380 1.00 88.88 265 ILE A O 1
ATOM 2141 N N . LEU A 1 266 ? -14.326 -1.079 11.075 1.00 92.25 266 LEU A N 1
ATOM 2142 C CA . LEU A 1 266 ? -14.204 -2.329 11.813 1.00 92.25 266 LEU A CA 1
ATOM 2143 C C . LEU A 1 266 ? -15.268 -3.322 11.353 1.00 92.25 266 LEU A C 1
ATOM 2145 O O . LEU A 1 266 ? -16.437 -2.983 11.188 1.00 92.25 266 LEU A O 1
ATOM 2149 N N . GLU A 1 267 ? -14.858 -4.569 11.193 1.00 92.25 267 GLU A N 1
ATOM 2150 C CA . GLU A 1 267 ? -15.722 -5.729 11.012 1.00 92.25 267 GLU A CA 1
ATOM 2151 C C . GLU A 1 267 ? -15.782 -6.520 12.317 1.00 92.25 267 GLU A C 1
ATOM 2153 O O . GLU A 1 267 ? -14.747 -6.752 12.951 1.00 92.25 267 GLU A O 1
ATOM 2158 N N . GLY A 1 268 ? -16.970 -6.960 12.720 1.00 92.88 268 GLY A N 1
ATOM 2159 C CA . GLY A 1 268 ? -17.139 -7.708 13.958 1.00 92.88 268 GLY A CA 1
ATOM 2160 C C . GLY A 1 268 ? -18.580 -8.088 14.256 1.00 92.88 268 GLY A C 1
ATOM 2161 O O . GLY A 1 268 ? -19.462 -8.021 13.398 1.00 92.88 268 GLY A O 1
ATOM 2162 N N . GLU A 1 269 ? -18.800 -8.502 15.498 1.00 95.88 269 GLU A N 1
ATOM 2163 C CA . GLU A 1 269 ? -20.109 -8.880 16.019 1.00 95.88 269 GLU A CA 1
ATOM 2164 C C . GLU A 1 269 ? -20.598 -7.830 17.009 1.00 95.88 269 GLU A C 1
ATOM 2166 O O . GLU A 1 269 ? -19.870 -7.438 17.918 1.00 95.88 269 GLU A O 1
ATOM 2171 N N . TYR A 1 270 ? -21.845 -7.391 16.860 1.00 95.94 270 TYR A N 1
ATOM 2172 C CA . TYR A 1 270 ? -22.513 -6.568 17.859 1.00 95.94 270 TYR A CA 1
ATOM 2173 C C . TYR A 1 270 ? -23.546 -7.389 18.624 1.00 95.94 270 TYR A C 1
ATOM 2175 O O . TYR A 1 270 ? -24.126 -8.337 18.088 1.00 95.94 270 TYR A O 1
ATOM 2183 N N . ARG A 1 271 ? -23.787 -7.022 19.882 1.00 95.31 271 ARG A N 1
ATOM 2184 C CA . ARG A 1 271 ? -24.845 -7.592 20.719 1.00 95.31 271 ARG A CA 1
ATOM 2185 C C . ARG A 1 271 ? -25.302 -6.615 21.796 1.00 95.31 271 ARG A C 1
ATOM 2187 O O . ARG A 1 271 ? -24.490 -5.867 22.336 1.00 95.31 271 ARG A O 1
ATOM 2194 N N . ALA A 1 272 ? -26.582 -6.663 22.136 1.00 93.56 272 ALA A N 1
ATOM 2195 C CA . ALA A 1 272 ? -27.143 -5.992 23.291 1.00 93.56 272 ALA A CA 1
ATOM 2196 C C . ALA A 1 272 ? -26.820 -6.812 24.545 1.00 93.56 272 ALA A C 1
ATOM 2198 O O . ALA A 1 272 ? -27.011 -8.032 24.577 1.00 93.56 272 ALA A O 1
ATOM 2199 N N . LEU A 1 273 ? -26.303 -6.155 25.578 1.00 89.94 273 LEU A N 1
ATOM 2200 C CA . LEU A 1 273 ? -26.082 -6.773 26.876 1.00 89.94 273 LEU A CA 1
ATOM 2201 C C . LEU A 1 273 ? -27.422 -7.083 27.551 1.00 89.94 273 LEU A C 1
ATOM 2203 O O . LEU A 1 273 ? -28.399 -6.342 27.430 1.00 89.94 273 LEU A O 1
ATOM 2207 N N . THR A 1 274 ? -27.451 -8.184 28.297 1.00 83.38 274 THR A N 1
ATOM 2208 C CA . THR A 1 274 ? -28.610 -8.637 29.075 1.00 83.38 274 THR A CA 1
ATOM 2209 C C . THR A 1 274 ? -28.328 -8.477 30.567 1.00 83.38 274 THR A C 1
ATOM 2211 O O . THR A 1 274 ? -27.276 -8.911 31.030 1.00 83.38 274 THR A O 1
ATOM 2214 N N . GLY A 1 275 ? -29.262 -7.918 31.339 1.00 77.50 275 GLY A N 1
ATOM 2215 C CA . GLY A 1 275 ? -29.143 -7.791 32.798 1.00 77.50 275 GLY A CA 1
ATOM 2216 C C . GLY A 1 275 ? -29.921 -6.598 33.355 1.00 77.50 275 GLY A C 1
ATOM 2217 O O . GLY A 1 275 ? -30.321 -5.720 32.601 1.00 77.50 275 GLY A O 1
ATOM 2218 N N . GLU A 1 276 ? -30.141 -6.549 34.672 1.00 67.94 276 GLU A N 1
ATOM 2219 C CA . GLU A 1 276 ? -30.929 -5.473 35.308 1.00 67.94 276 GLU A CA 1
ATOM 2220 C C . GLU A 1 276 ? -30.206 -4.114 35.348 1.00 67.94 276 GLU A C 1
ATOM 2222 O O . GLU A 1 276 ? -30.862 -3.078 35.370 1.00 67.94 276 GLU A O 1
ATOM 2227 N N . LEU A 1 277 ? -28.867 -4.106 35.348 1.00 69.19 277 LEU A N 1
ATOM 2228 C CA . LEU A 1 277 ? -28.049 -2.889 35.483 1.00 69.19 277 LEU A CA 1
ATOM 2229 C C . LEU A 1 277 ? -27.466 -2.379 34.160 1.00 69.19 277 LEU A C 1
ATOM 2231 O O . LEU A 1 277 ? -27.373 -1.173 33.962 1.00 69.19 277 LEU A O 1
ATOM 2235 N N . LEU A 1 278 ? -27.073 -3.289 33.266 1.00 71.25 278 LEU A N 1
ATOM 2236 C CA . LEU A 1 278 ? -26.418 -2.979 31.985 1.00 71.25 278 LEU A CA 1
ATOM 2237 C C . LEU A 1 278 ? -27.238 -3.464 30.777 1.00 71.25 278 LEU A C 1
ATOM 2239 O O . LEU A 1 278 ? -26.743 -3.499 29.653 1.00 71.25 278 LEU A O 1
ATOM 2243 N N . GLY A 1 279 ? -28.490 -3.872 31.007 1.00 75.88 279 GLY A N 1
ATOM 2244 C CA . GLY A 1 279 ? -29.388 -4.343 29.959 1.00 75.88 279 GLY A CA 1
ATOM 2245 C C . GLY A 1 279 ? -29.644 -3.271 28.905 1.00 75.88 279 GLY A C 1
ATOM 2246 O O . GLY A 1 279 ? -29.942 -2.128 29.238 1.00 75.88 279 GLY A O 1
ATOM 2247 N N . GLY A 1 280 ? -29.540 -3.652 27.633 1.00 79.75 280 GLY A N 1
ATOM 2248 C CA . GLY A 1 280 ? -29.830 -2.772 26.500 1.00 79.75 280 GLY A CA 1
ATOM 2249 C C . GLY A 1 280 ? -28.633 -1.990 25.959 1.00 79.75 280 GLY A C 1
ATOM 2250 O O . GLY A 1 280 ? -28.769 -1.375 24.905 1.00 79.75 280 GLY A O 1
ATOM 2251 N N . TYR A 1 281 ? -27.459 -2.053 26.598 1.00 91.25 281 TYR A N 1
ATOM 2252 C CA . TYR A 1 281 ? -26.237 -1.507 26.003 1.00 91.25 281 TYR A CA 1
ATOM 2253 C C . TYR A 1 281 ? -25.813 -2.346 24.804 1.00 91.25 281 TYR A C 1
ATOM 2255 O O . TYR A 1 281 ? -25.534 -3.537 24.928 1.00 91.25 281 TYR A O 1
ATOM 2263 N N . LEU A 1 282 ? -25.748 -1.718 23.640 1.00 95.25 282 LEU A N 1
ATOM 2264 C CA . LEU A 1 282 ? -25.242 -2.312 22.421 1.00 95.25 282 LEU A CA 1
ATOM 2265 C C . LEU A 1 282 ? -23.716 -2.208 22.421 1.00 95.25 282 LEU A C 1
ATOM 2267 O O . LEU A 1 282 ? -23.156 -1.113 22.535 1.00 95.25 282 LEU A O 1
ATOM 2271 N N . CYS A 1 283 ? -23.054 -3.355 22.319 1.00 96.56 283 CYS A N 1
ATOM 2272 C CA . CYS A 1 283 ? -21.603 -3.456 22.326 1.00 96.56 283 CYS A CA 1
ATOM 2273 C C . CYS A 1 283 ? -21.105 -4.250 21.127 1.00 96.56 283 CYS A C 1
ATOM 2275 O O . CYS A 1 283 ? -21.824 -5.079 20.573 1.00 96.56 283 CYS A O 1
ATOM 2277 N N . PHE A 1 284 ? -19.869 -3.979 20.734 1.00 97.44 284 PHE A N 1
ATOM 2278 C CA . PHE A 1 284 ? -19.222 -4.487 19.541 1.00 97.44 284 PHE A CA 1
ATOM 2279 C C . PHE A 1 284 ? -17.905 -5.178 19.899 1.00 97.44 284 PHE A C 1
ATOM 2281 O O . PHE A 1 284 ? -17.065 -4.636 20.623 1.00 97.44 284 PHE A O 1
ATOM 2288 N N . ALA A 1 285 ? -17.735 -6.383 19.367 1.00 96.44 285 ALA A N 1
ATOM 2289 C CA . ALA A 1 285 ? -16.527 -7.184 19.431 1.00 96.44 285 ALA A CA 1
ATOM 2290 C C . ALA A 1 285 ? -15.901 -7.230 18.023 1.00 96.44 285 ALA A C 1
ATOM 2292 O O . ALA A 1 285 ? -16.423 -7.928 17.145 1.00 96.44 285 ALA A O 1
ATOM 2293 N N . PRO A 1 286 ? -14.804 -6.492 17.772 1.00 94.56 286 PRO A N 1
ATOM 2294 C CA . PRO A 1 286 ? -14.100 -6.536 16.500 1.00 94.56 286 PRO A CA 1
ATOM 2295 C C . PRO A 1 286 ? -13.542 -7.936 16.214 1.00 94.56 286 PRO A C 1
ATOM 2297 O O . PRO A 1 286 ? -13.017 -8.616 17.100 1.00 94.56 286 PRO A O 1
ATOM 2300 N N . SER A 1 287 ? -13.598 -8.336 14.945 1.00 86.94 287 SER A N 1
ATOM 2301 C CA . SER A 1 287 ? -12.910 -9.514 14.407 1.00 86.94 287 SER A CA 1
ATOM 2302 C C . SER A 1 287 ? -11.401 -9.449 14.662 1.00 86.94 287 SER A C 1
ATOM 2304 O O . SER A 1 287 ? -10.835 -8.366 14.809 1.00 86.94 287 SER A O 1
ATOM 2306 N N . ALA A 1 288 ? -10.716 -10.596 14.634 1.00 78.94 288 ALA A N 1
ATOM 2307 C CA . ALA A 1 288 ? -9.264 -10.661 14.835 1.00 78.94 288 ALA A CA 1
ATOM 2308 C C . ALA A 1 288 ? -8.482 -9.719 13.895 1.00 78.94 288 ALA A C 1
ATOM 2310 O O . ALA A 1 288 ? -7.508 -9.096 14.309 1.00 78.94 288 ALA A O 1
ATOM 2311 N N . THR A 1 289 ? -8.935 -9.562 12.647 1.00 78.44 289 THR A N 1
ATOM 2312 C CA . THR A 1 289 ? -8.349 -8.608 11.694 1.00 78.44 289 THR A CA 1
ATOM 2313 C C . THR A 1 289 ? -8.616 -7.161 12.104 1.00 78.44 289 THR A C 1
ATOM 2315 O O . THR A 1 289 ? -7.707 -6.339 12.079 1.00 78.44 289 THR A O 1
ATOM 2318 N N . SER A 1 290 ? -9.840 -6.842 12.533 1.00 88.94 290 SER A N 1
ATOM 2319 C CA . SER A 1 290 ? -10.212 -5.481 12.944 1.00 88.94 290 SER A CA 1
ATOM 2320 C C . SER A 1 290 ? -9.574 -5.048 14.264 1.00 88.94 290 SER A C 1
ATOM 2322 O O . SER A 1 290 ? -9.314 -3.864 14.456 1.00 88.94 290 SER A O 1
ATOM 2324 N N . GLN A 1 291 ? -9.238 -5.991 15.148 1.00 88.12 291 GLN A N 1
ATOM 2325 C CA . GLN A 1 291 ? -8.494 -5.700 16.377 1.00 88.12 291 GLN A CA 1
ATOM 2326 C C . GLN A 1 291 ? -7.121 -5.074 16.093 1.00 88.12 291 GLN A C 1
ATOM 2328 O O . GLN A 1 291 ? -6.671 -4.236 16.868 1.00 88.12 291 GLN A O 1
ATOM 2333 N N . ALA A 1 292 ? -6.478 -5.397 14.966 1.00 84.44 292 ALA A N 1
ATOM 2334 C CA . ALA A 1 292 ? -5.209 -4.781 14.567 1.00 84.44 292 ALA A CA 1
ATOM 2335 C C . ALA A 1 292 ? -5.346 -3.303 14.145 1.00 84.44 292 ALA A C 1
ATOM 2337 O O . ALA A 1 292 ? -4.341 -2.605 14.031 1.00 84.44 292 ALA A O 1
ATOM 2338 N N . HIS A 1 293 ? -6.572 -2.817 13.927 1.00 87.56 293 HIS A N 1
ATOM 2339 C CA . HIS A 1 293 ? -6.864 -1.454 13.479 1.00 87.56 293 HIS A CA 1
ATOM 2340 C C . HIS A 1 293 ? -7.387 -0.541 14.594 1.00 87.56 293 HIS A C 1
ATOM 2342 O O . HIS A 1 293 ? -7.632 0.634 14.340 1.00 87.56 293 HIS A O 1
ATOM 2348 N N . ILE A 1 294 ? -7.525 -1.044 15.824 1.00 91.88 294 ILE A N 1
ATOM 2349 C CA . ILE A 1 294 ? -7.998 -0.265 16.973 1.00 91.88 294 ILE A CA 1
ATOM 2350 C C . ILE A 1 294 ? -6.924 -0.198 18.067 1.00 91.88 294 ILE A C 1
ATOM 2352 O O . ILE A 1 294 ? -6.296 -1.224 18.336 1.00 91.88 294 ILE A O 1
ATOM 2356 N N . PRO A 1 295 ? -6.682 0.964 18.707 1.00 94.25 295 PRO A N 1
ATOM 2357 C CA . PRO A 1 295 ? -5.702 1.077 19.781 1.00 94.25 295 PRO A CA 1
ATOM 2358 C C . PRO A 1 295 ? -5.977 0.102 20.931 1.00 94.25 295 PRO A C 1
ATOM 2360 O O . PRO A 1 295 ? -7.108 -0.044 21.395 1.00 94.25 295 PRO A O 1
ATOM 2363 N N . VAL A 1 296 ? -4.916 -0.526 21.425 1.00 92.19 296 VAL A N 1
ATOM 2364 C CA . VAL A 1 296 ? -4.911 -1.475 22.538 1.00 92.19 296 VAL A CA 1
ATOM 2365 C C . VAL A 1 296 ? -3.893 -1.001 23.564 1.00 92.19 296 VAL A C 1
ATOM 2367 O O . VAL A 1 296 ? -2.736 -0.735 23.247 1.00 92.19 296 VAL A O 1
ATOM 2370 N N . MET A 1 297 ? -4.301 -0.895 24.819 1.00 92.75 297 MET A N 1
ATOM 2371 C CA . MET A 1 297 ? -3.392 -0.481 25.878 1.00 92.75 297 MET A CA 1
ATOM 2372 C C . MET A 1 297 ? -2.596 -1.684 26.396 1.00 92.75 297 MET A C 1
ATOM 2374 O O . MET A 1 297 ? -3.155 -2.707 26.784 1.00 92.75 297 MET A O 1
ATOM 2378 N N . ARG A 1 298 ? -1.267 -1.574 26.430 1.00 90.56 298 ARG A N 1
ATOM 2379 C CA . ARG A 1 298 ? -0.393 -2.610 26.985 1.00 90.56 298 ARG A CA 1
ATOM 2380 C C . ARG A 1 298 ? -0.697 -2.803 28.469 1.00 90.56 298 ARG A C 1
ATOM 2382 O O . ARG A 1 298 ? -0.626 -1.855 29.243 1.00 90.56 298 ARG A O 1
ATOM 2389 N N . GLY A 1 299 ? -0.940 -4.052 28.857 1.00 83.00 299 GLY A N 1
ATOM 2390 C CA . GLY A 1 299 ? -1.254 -4.418 30.239 1.00 83.00 299 GLY A CA 1
ATOM 2391 C C . GLY A 1 299 ? -2.747 -4.390 30.561 1.00 83.00 299 GLY A C 1
ATOM 2392 O O . GLY A 1 299 ? -3.119 -4.894 31.612 1.00 83.00 299 GLY A O 1
ATOM 2393 N N . ASP A 1 300 ? -3.593 -3.887 29.657 1.00 84.19 300 ASP A N 1
ATOM 2394 C CA . ASP A 1 300 ? -5.035 -4.093 29.744 1.00 84.19 300 ASP A CA 1
ATOM 2395 C C . ASP A 1 300 ? -5.356 -5.536 29.336 1.00 84.19 300 ASP A C 1
ATOM 2397 O O . ASP A 1 300 ? -5.131 -5.941 28.195 1.00 84.19 300 ASP A O 1
ATOM 2401 N N . GLY A 1 301 ? -5.798 -6.341 30.302 1.00 77.75 301 GLY A N 1
ATOM 2402 C CA . GLY A 1 301 ? -6.092 -7.762 30.109 1.00 77.75 301 GLY A CA 1
ATOM 2403 C C . GLY A 1 301 ? -7.524 -8.058 29.663 1.00 77.75 301 GLY A C 1
ATOM 2404 O O . GLY A 1 301 ? -7.888 -9.230 29.586 1.00 77.75 301 GLY A O 1
ATOM 2405 N N . ARG A 1 302 ? -8.353 -7.031 29.439 1.00 85.44 302 ARG A N 1
ATOM 2406 C CA . ARG A 1 302 ? -9.751 -7.198 29.022 1.00 85.44 302 ARG A CA 1
ATOM 2407 C C . ARG A 1 302 ? -9.843 -7.551 27.539 1.00 85.44 302 ARG A C 1
ATOM 2409 O O . ARG A 1 302 ? -8.968 -7.206 26.745 1.00 85.44 302 ARG A O 1
ATOM 2416 N N . ASP A 1 303 ? -10.940 -8.204 27.163 1.00 83.44 303 ASP A N 1
ATOM 2417 C CA . ASP A 1 303 ? -11.243 -8.459 25.757 1.00 83.44 303 ASP A CA 1
ATOM 2418 C C . ASP A 1 303 ? -11.361 -7.139 24.988 1.00 83.44 303 ASP A C 1
ATOM 2420 O O . ASP A 1 303 ? -11.970 -6.177 25.464 1.00 83.44 303 ASP A O 1
ATOM 2424 N N . ILE A 1 304 ? -10.820 -7.106 23.769 1.00 87.81 304 ILE A N 1
ATOM 2425 C CA . ILE A 1 304 ? -10.888 -5.936 22.889 1.00 87.81 304 ILE A CA 1
ATOM 2426 C C . ILE A 1 304 ? -12.332 -5.804 22.400 1.00 87.81 304 ILE A C 1
ATOM 2428 O O . ILE A 1 304 ? -12.713 -6.387 21.393 1.00 87.81 304 ILE A O 1
ATOM 2432 N N . SER A 1 305 ? -13.143 -5.073 23.159 1.00 93.75 305 SER A N 1
ATOM 2433 C CA . SER A 1 305 ? -14.560 -4.811 22.903 1.00 93.75 305 SER A CA 1
ATOM 2434 C C . SER A 1 305 ? -14.886 -3.389 23.340 1.00 93.75 305 SER A C 1
ATOM 2436 O O . SER A 1 305 ? -14.234 -2.854 24.238 1.00 93.75 305 SER A O 1
ATOM 2438 N N . PHE A 1 306 ? -15.918 -2.788 22.757 1.00 96.81 306 PHE A N 1
ATOM 2439 C CA . PHE A 1 306 ? -16.435 -1.497 23.210 1.00 96.81 306 PHE A CA 1
ATOM 2440 C C . PHE A 1 306 ? -17.957 -1.467 23.162 1.00 96.81 306 PHE A C 1
ATOM 2442 O O . PHE A 1 306 ? -18.574 -2.218 22.410 1.00 96.81 306 PHE A O 1
ATOM 2449 N N . CYS A 1 307 ? -18.565 -0.603 23.961 1.00 97.06 307 CYS A N 1
ATOM 2450 C CA . CYS A 1 307 ? -19.985 -0.300 23.866 1.00 97.06 307 CYS A CA 1
ATOM 2451 C C . CYS A 1 307 ? -20.175 1.026 23.139 1.00 97.06 307 CYS A C 1
ATOM 2453 O O . CYS A 1 307 ? -19.353 1.927 23.265 1.00 97.06 307 CYS A O 1
ATOM 2455 N N . PHE A 1 308 ? -21.234 1.149 22.347 1.00 97.44 308 PHE A N 1
ATOM 2456 C CA . PHE A 1 308 ? -21.490 2.405 21.649 1.00 97.44 308 PHE A CA 1
ATOM 2457 C C . PHE A 1 308 ? -21.787 3.513 22.670 1.00 97.44 308 PHE A C 1
ATOM 2459 O O . PHE A 1 308 ? -22.587 3.312 23.583 1.00 97.44 308 PHE A O 1
ATOM 2466 N N . SER A 1 309 ? -21.147 4.674 22.578 1.00 96.12 309 SER A N 1
ATOM 2467 C CA . SER A 1 309 ? -21.494 5.806 23.456 1.00 96.12 309 SER A CA 1
ATOM 2468 C C . SER A 1 309 ? -22.831 6.434 23.039 1.00 96.12 309 SER A C 1
ATOM 2470 O O . SER A 1 309 ? -23.580 6.940 23.875 1.00 96.12 309 SER A O 1
ATOM 2472 N N . ASP A 1 310 ? -23.178 6.322 21.759 1.00 95.25 310 ASP A N 1
ATOM 2473 C CA . ASP A 1 310 ? -24.382 6.819 21.099 1.00 95.25 310 ASP A CA 1
ATOM 2474 C C . ASP A 1 310 ? -25.457 5.725 20.949 1.00 95.25 310 ASP A C 1
ATOM 2476 O O . ASP A 1 310 ? -25.916 5.398 19.855 1.00 95.25 310 ASP A O 1
ATOM 2480 N N . GLN A 1 311 ? -25.891 5.154 22.075 1.00 94.56 311 GLN A N 1
ATOM 2481 C CA . GLN A 1 311 ? -26.805 4.001 22.122 1.00 94.56 311 GLN A CA 1
ATOM 2482 C C . GLN A 1 311 ? -28.056 4.141 21.233 1.00 94.56 311 GLN A C 1
ATOM 2484 O O . GLN A 1 311 ? -28.373 3.216 20.488 1.00 94.56 311 GLN A O 1
ATOM 2489 N N . ASP A 1 312 ? -28.741 5.288 21.247 1.00 93.75 312 ASP A N 1
ATOM 2490 C CA . ASP A 1 312 ? -29.946 5.509 20.428 1.00 93.75 312 ASP A CA 1
ATOM 2491 C C . ASP A 1 312 ? -29.653 5.450 18.917 1.00 93.75 312 ASP A C 1
ATOM 2493 O O . ASP A 1 312 ? -30.433 4.893 18.138 1.00 93.75 312 ASP A O 1
ATOM 2497 N N . VAL A 1 313 ? -28.508 6.000 18.499 1.00 94.56 313 VAL A N 1
ATOM 2498 C CA . VAL A 1 313 ? -28.043 5.967 17.105 1.00 94.56 313 VAL A CA 1
ATOM 2499 C C . VAL A 1 313 ? -27.667 4.540 16.729 1.00 94.56 313 VAL A C 1
ATOM 2501 O O . VAL A 1 313 ? -28.105 4.044 15.689 1.00 94.56 313 VAL A O 1
ATOM 2504 N N . ALA A 1 314 ? -26.932 3.854 17.603 1.00 95.25 314 ALA A N 1
ATOM 2505 C CA . ALA A 1 314 ? -26.511 2.480 17.394 1.00 95.25 314 ALA A CA 1
ATOM 2506 C C . ALA A 1 314 ? -27.705 1.524 17.250 1.00 95.25 314 ALA A C 1
ATOM 2508 O O . ALA A 1 314 ? -27.765 0.766 16.281 1.00 95.25 314 ALA A O 1
ATOM 2509 N N . HIS A 1 315 ? -28.701 1.614 18.137 1.00 93.62 315 HIS A N 1
ATOM 2510 C CA . HIS A 1 315 ? -29.944 0.838 18.049 1.00 93.62 315 HIS A CA 1
ATOM 2511 C C . HIS A 1 315 ? -30.723 1.131 16.766 1.00 93.62 315 HIS A C 1
ATOM 2513 O O . HIS A 1 315 ? -31.196 0.202 16.109 1.00 93.62 315 HIS A O 1
ATOM 2519 N N . SER A 1 316 ? -30.817 2.403 16.371 1.00 93.12 316 SER A N 1
ATOM 2520 C CA . SER A 1 316 ? -31.517 2.820 15.151 1.00 93.12 316 SER A CA 1
ATOM 2521 C C . SER A 1 316 ? -30.843 2.296 13.875 1.00 93.12 316 SER A C 1
ATOM 2523 O O . SER A 1 316 ? -31.505 1.721 13.010 1.00 93.12 316 SER A O 1
ATOM 2525 N N . LEU A 1 317 ? -29.519 2.448 13.760 1.00 92.19 317 LEU A N 1
ATOM 2526 C CA . LEU A 1 317 ? -28.765 2.052 12.568 1.00 92.19 317 LEU A CA 1
ATOM 2527 C C . LEU A 1 317 ? -28.587 0.536 12.460 1.00 92.19 317 LEU A C 1
ATOM 2529 O O . LEU A 1 317 ? -28.675 -0.020 11.362 1.00 92.19 317 LEU A O 1
ATOM 2533 N N . LEU A 1 318 ? -28.334 -0.147 13.579 1.00 92.69 318 LEU A N 1
ATOM 2534 C CA . LEU A 1 318 ? -28.132 -1.593 13.584 1.00 92.69 318 LEU A CA 1
ATOM 2535 C C . LEU A 1 318 ? -29.454 -2.353 13.576 1.00 92.69 318 LEU A C 1
ATOM 2537 O O . LEU A 1 318 ? -29.486 -3.442 13.011 1.00 92.69 318 LEU A O 1
ATOM 2541 N N . ASN A 1 319 ? -30.542 -1.801 14.121 1.00 90.75 319 ASN A N 1
ATOM 2542 C CA . ASN A 1 319 ? -31.905 -2.340 14.041 1.00 90.75 319 ASN A CA 1
ATOM 2543 C C . ASN A 1 319 ? -31.985 -3.867 14.277 1.00 90.75 319 ASN A C 1
ATOM 2545 O O . ASN A 1 319 ? -32.588 -4.610 13.499 1.00 90.75 319 ASN A O 1
ATOM 2549 N N . ALA A 1 320 ? -31.252 -4.357 15.277 1.00 89.06 320 ALA A N 1
ATOM 2550 C CA . ALA A 1 320 ? -31.324 -5.713 15.817 1.00 89.06 320 ALA A CA 1
ATOM 2551 C C . ALA A 1 320 ? -30.587 -5.739 17.164 1.00 89.06 320 ALA A C 1
ATOM 2553 O O . ALA A 1 320 ? -29.773 -4.862 17.437 1.00 89.06 320 ALA A O 1
ATOM 2554 N N . GLU A 1 321 ? -30.808 -6.771 17.974 1.00 89.56 321 GLU A N 1
ATOM 2555 C CA . GLU A 1 321 ? -30.103 -6.928 19.254 1.00 89.56 321 GLU A CA 1
ATOM 2556 C C . GLU A 1 321 ? -28.776 -7.681 19.125 1.00 89.56 321 GLU A C 1
ATOM 2558 O O . GLU A 1 321 ? -28.006 -7.720 20.076 1.00 89.56 321 GLU A O 1
ATOM 2563 N N . ARG A 1 322 ? -28.488 -8.305 17.979 1.00 94.25 322 ARG A N 1
ATOM 2564 C CA . ARG A 1 322 ? -27.199 -8.949 17.692 1.00 94.25 322 ARG A CA 1
ATOM 2565 C C . ARG A 1 322 ? -26.988 -9.130 16.193 1.00 94.25 322 ARG A C 1
ATOM 2567 O O . ARG A 1 322 ? -27.967 -9.216 15.454 1.00 94.25 322 ARG A O 1
ATOM 2574 N N . GLY A 1 323 ? -25.740 -9.265 15.759 1.00 92.88 323 GLY A N 1
ATOM 2575 C CA . GLY A 1 323 ? -25.416 -9.618 14.376 1.00 92.88 323 GLY A CA 1
ATOM 2576 C C . GLY A 1 323 ? -23.953 -9.391 14.010 1.00 92.88 323 GLY A C 1
ATOM 2577 O O . GLY A 1 323 ? -23.171 -8.906 14.826 1.00 92.88 323 GLY A O 1
ATOM 2578 N N . ARG A 1 324 ? -23.594 -9.727 12.766 1.00 92.25 324 ARG A N 1
ATOM 2579 C CA . ARG A 1 324 ? -22.303 -9.382 12.150 1.00 92.25 324 ARG A CA 1
ATOM 2580 C C . ARG A 1 324 ? -22.437 -8.147 11.281 1.00 92.25 324 ARG A C 1
ATOM 2582 O O . ARG A 1 324 ? -23.431 -7.980 10.573 1.00 92.25 324 ARG A O 1
ATOM 2589 N N . VAL A 1 325 ? -21.446 -7.270 11.351 1.00 92.94 325 VAL A N 1
ATOM 2590 C CA . VAL A 1 325 ? -21.509 -5.977 10.676 1.00 92.94 325 VAL A CA 1
ATOM 2591 C C . VAL A 1 325 ? -20.114 -5.426 10.392 1.00 92.94 325 VAL A C 1
ATOM 2593 O O . VAL A 1 325 ? -19.173 -5.637 11.160 1.00 92.94 325 VAL A O 1
ATOM 2596 N N . THR A 1 326 ? -19.997 -4.674 9.300 1.00 91.00 326 THR A N 1
ATOM 2597 C CA . THR A 1 326 ? -18.899 -3.735 9.066 1.00 91.00 326 THR A CA 1
ATOM 2598 C C . THR A 1 326 ? -19.396 -2.318 9.328 1.00 91.00 326 THR A C 1
ATOM 2600 O O . THR A 1 326 ? -20.346 -1.858 8.690 1.00 91.00 326 THR A O 1
ATOM 2603 N N . ILE A 1 327 ? -18.748 -1.619 10.252 1.00 93.75 327 ILE A N 1
ATOM 2604 C CA . ILE A 1 327 ? -19.107 -0.273 10.708 1.00 93.75 327 ILE A CA 1
ATOM 2605 C C . ILE A 1 327 ? -17.927 0.678 10.557 1.00 93.75 327 ILE A C 1
ATOM 2607 O O . ILE A 1 327 ? -16.776 0.261 10.619 1.00 93.75 327 ILE A O 1
ATOM 2611 N N . GLU A 1 328 ? -18.211 1.963 10.383 1.00 92.38 328 GLU A N 1
ATOM 2612 C CA . GLU A 1 328 ? -17.244 3.015 10.686 1.00 92.38 328 GLU A CA 1
ATOM 2613 C C . GLU A 1 328 ? -17.622 3.648 12.021 1.00 92.38 328 GLU A C 1
ATOM 2615 O O . GLU A 1 328 ? -18.770 4.061 12.210 1.00 92.38 328 GLU A O 1
ATOM 2620 N N . VAL A 1 329 ? -16.645 3.728 12.919 1.00 96.56 329 VAL A N 1
ATOM 2621 C CA . VAL A 1 329 ? -16.778 4.378 14.222 1.00 96.56 329 VAL A CA 1
ATOM 2622 C C . VAL A 1 329 ? -15.828 5.560 14.333 1.00 96.56 329 VAL A C 1
ATOM 2624 O O . VAL A 1 329 ? -14.802 5.614 13.645 1.00 96.56 329 VAL A O 1
ATOM 2627 N N . GLU A 1 330 ? -16.170 6.496 15.206 1.00 94.44 330 GLU A N 1
ATOM 2628 C CA . GLU A 1 330 ? -15.325 7.629 15.572 1.00 94.44 330 GLU A CA 1
ATOM 2629 C C . GLU A 1 330 ? -15.230 7.798 17.088 1.00 94.44 330 GLU A C 1
ATOM 2631 O O . GLU A 1 330 ? -15.875 7.076 17.849 1.00 94.44 330 GLU A O 1
ATOM 2636 N N . ASP A 1 331 ? -14.347 8.703 17.511 1.00 92.31 331 ASP A N 1
ATOM 2637 C CA . ASP A 1 331 ? -14.166 9.100 18.910 1.00 92.31 331 ASP A CA 1
ATOM 2638 C C . ASP A 1 331 ? -13.991 7.917 19.881 1.00 92.31 331 ASP A C 1
ATOM 2640 O O . ASP A 1 331 ? -14.589 7.852 20.953 1.00 92.31 331 ASP A O 1
ATOM 2644 N N . TYR A 1 332 ? -13.128 6.965 19.505 1.00 97.50 332 TYR A N 1
ATOM 2645 C CA . TYR A 1 332 ? -12.829 5.787 20.318 1.00 97.50 332 TYR A CA 1
ATOM 2646 C C . TYR A 1 332 ? -12.201 6.171 21.667 1.00 97.50 332 TYR A C 1
ATOM 2648 O O . TYR A 1 332 ? -11.209 6.903 21.735 1.00 97.50 332 TYR A O 1
ATOM 2656 N N . VAL A 1 333 ? -12.738 5.625 22.754 1.00 97.94 333 VAL A N 1
ATOM 2657 C CA . VAL A 1 333 ? -12.279 5.866 24.121 1.00 97.94 333 VAL A CA 1
ATOM 2658 C C . VAL A 1 333 ? -11.891 4.552 24.777 1.00 97.94 333 VAL A C 1
ATOM 2660 O O . VAL A 1 333 ? -12.696 3.632 24.888 1.00 97.94 333 VAL A O 1
ATOM 2663 N N . ILE A 1 334 ? -10.665 4.489 25.292 1.00 97.12 334 ILE A N 1
ATOM 2664 C CA . ILE A 1 334 ? -10.256 3.428 26.212 1.00 97.12 334 ILE A CA 1
ATOM 2665 C C . ILE A 1 334 ? -10.521 3.912 27.630 1.00 97.12 334 ILE A C 1
ATOM 2667 O O . ILE A 1 334 ? -9.900 4.880 28.074 1.00 97.12 334 ILE A O 1
ATOM 2671 N N . ASN A 1 335 ? -11.410 3.223 28.339 1.00 95.06 335 ASN A N 1
ATOM 2672 C CA . ASN A 1 335 ? -11.634 3.412 29.768 1.00 95.06 335 ASN A CA 1
ATOM 2673 C C . ASN A 1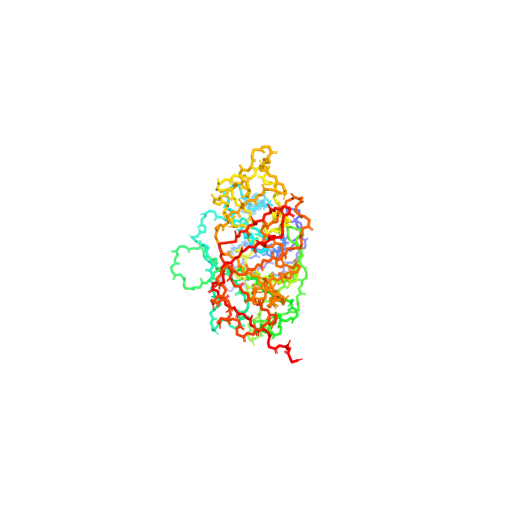 335 ? -11.110 2.173 30.483 1.00 95.06 335 ASN A C 1
ATOM 2675 O O . ASN A 1 335 ? -11.669 1.096 30.292 1.00 95.06 335 ASN A O 1
ATOM 2679 N N . SER A 1 336 ? -10.071 2.309 31.301 1.00 92.62 336 SER A N 1
ATOM 2680 C CA . SER A 1 336 ? -9.537 1.233 32.132 1.00 92.62 336 SER A CA 1
ATOM 2681 C C . SER A 1 336 ? -9.562 1.618 33.602 1.00 92.62 336 SER A C 1
ATOM 2683 O O . SER A 1 336 ? -9.036 2.663 34.001 1.00 92.62 336 SER A O 1
ATOM 2685 N N . TYR A 1 337 ? -10.198 0.762 34.395 1.00 89.94 337 TYR A N 1
ATOM 2686 C CA . TYR A 1 337 ? -10.360 0.913 35.829 1.00 89.94 337 TYR A CA 1
ATOM 2687 C C . TYR A 1 337 ? -10.625 -0.467 36.458 1.00 89.94 337 TYR A C 1
ATOM 2689 O O . TYR A 1 337 ? -11.138 -1.341 35.759 1.00 89.94 337 TYR A O 1
ATOM 2697 N N . PRO A 1 338 ? -10.345 -0.700 37.758 1.00 83.44 338 PRO A N 1
ATOM 2698 C CA . PRO A 1 338 ? -10.599 -2.001 38.384 1.00 83.44 338 PRO A CA 1
ATOM 2699 C C . PRO A 1 338 ? -12.090 -2.340 38.527 1.00 83.44 338 PRO A C 1
ATOM 2701 O O . PRO A 1 338 ? -12.436 -3.495 38.764 1.00 83.44 338 PRO A O 1
ATOM 2704 N N . ALA A 1 339 ? -12.973 -1.338 38.437 1.00 80.50 339 ALA A N 1
ATOM 2705 C CA . ALA A 1 339 ? -14.413 -1.566 38.353 1.00 80.50 339 ALA A CA 1
ATOM 2706 C C . ALA A 1 339 ? -14.827 -1.903 36.915 1.00 80.50 339 ALA A C 1
ATOM 2708 O O . ALA A 1 339 ? -14.095 -1.638 35.967 1.00 80.50 339 ALA A O 1
ATOM 2709 N N . GLU A 1 340 ? -16.027 -2.451 36.752 1.00 81.50 340 GLU A N 1
ATOM 2710 C CA . GLU A 1 340 ? -16.571 -2.774 35.435 1.00 81.50 340 GLU A CA 1
ATOM 2711 C C . GLU A 1 340 ? -16.761 -1.493 34.605 1.00 81.50 340 GLU A C 1
ATOM 2713 O O . GLU A 1 340 ? -17.633 -0.669 34.884 1.00 81.50 340 GLU A O 1
ATOM 2718 N N . VAL A 1 341 ? -15.892 -1.308 33.611 1.00 89.50 341 VAL A N 1
ATOM 2719 C CA . VAL A 1 341 ? -15.919 -0.200 32.652 1.00 89.50 341 VAL A CA 1
ATOM 2720 C C . VAL A 1 341 ? -15.728 -0.747 31.242 1.00 89.50 341 VAL A C 1
ATOM 2722 O O . VAL A 1 341 ? -15.015 -1.735 31.038 1.00 89.50 341 VAL A O 1
ATOM 2725 N N . PHE A 1 342 ? -16.344 -0.083 30.268 1.00 92.38 342 PHE A N 1
ATOM 2726 C CA . PHE A 1 342 ? -16.247 -0.433 28.855 1.00 92.38 342 PHE A CA 1
ATOM 2727 C C . PHE A 1 342 ? -15.431 0.611 28.108 1.00 92.38 342 PHE A C 1
ATOM 2729 O O . PHE A 1 342 ? -15.491 1.800 28.423 1.00 92.38 342 PHE A O 1
ATOM 2736 N N . ASN A 1 343 ? -14.701 0.169 27.089 1.00 96.38 343 ASN A N 1
ATOM 2737 C CA . ASN A 1 343 ? -14.277 1.091 26.044 1.00 96.38 343 ASN A CA 1
ATOM 2738 C C . ASN A 1 343 ? -15.519 1.579 25.292 1.00 96.38 343 ASN A C 1
ATOM 2740 O O . ASN A 1 343 ? -16.554 0.906 25.289 1.00 96.38 343 ASN A O 1
ATOM 2744 N N . GLU A 1 344 ? -15.415 2.736 24.656 1.00 97.25 344 GLU A N 1
ATOM 2745 C CA . GLU A 1 344 ? -16.536 3.393 23.988 1.00 97.25 344 GLU A CA 1
ATOM 2746 C C . GLU A 1 344 ? -16.154 3.829 22.573 1.00 97.25 344 GLU A C 1
ATOM 2748 O O . GLU A 1 344 ? -14.981 4.063 22.293 1.00 97.25 344 GLU A O 1
ATOM 2753 N N . ALA A 1 345 ? -17.131 3.922 21.675 1.00 97.88 345 ALA A N 1
ATOM 2754 C CA . ALA A 1 345 ? -16.974 4.541 20.357 1.00 97.88 345 ALA A CA 1
ATOM 2755 C C . ALA A 1 345 ? -18.334 5.038 19.854 1.00 97.88 345 ALA A C 1
ATOM 2757 O O . ALA A 1 345 ? -19.356 4.439 20.194 1.00 97.88 345 ALA A O 1
ATOM 2758 N N . GLU A 1 346 ? -18.344 6.061 19.005 1.00 97.19 346 GLU A N 1
ATOM 2759 C CA . GLU A 1 346 ? -19.563 6.550 18.352 1.00 97.19 346 GLU A CA 1
ATOM 2760 C C . GLU A 1 346 ? -19.781 5.841 17.010 1.00 97.19 346 GLU A C 1
ATOM 2762 O O . GLU A 1 346 ? -18.847 5.690 16.213 1.00 97.19 346 GLU A O 1
ATOM 2767 N N . LEU A 1 347 ? -21.008 5.385 16.738 1.00 96.62 347 LEU A N 1
ATOM 2768 C CA . LEU A 1 347 ? -21.355 4.754 15.469 1.00 96.62 347 LEU A CA 1
ATOM 2769 C C . LEU A 1 347 ? -21.666 5.805 14.404 1.00 96.62 347 LEU A C 1
ATOM 2771 O O . LEU A 1 347 ? -22.763 6.354 14.321 1.00 96.62 347 LEU A O 1
ATOM 2775 N N . ARG A 1 348 ? -20.735 5.980 13.468 1.00 91.38 348 ARG A N 1
ATOM 2776 C CA . ARG A 1 348 ? -20.914 6.935 12.376 1.00 91.38 348 ARG A CA 1
ATOM 2777 C C . ARG A 1 348 ? -21.754 6.381 11.224 1.00 91.38 348 ARG A C 1
ATOM 2779 O O . ARG A 1 348 ? -22.612 7.076 10.682 1.00 91.38 348 ARG A O 1
ATOM 2786 N N . ARG A 1 349 ? -21.474 5.146 10.786 1.00 88.62 349 ARG A N 1
ATOM 2787 C CA . ARG A 1 349 ? -22.216 4.479 9.695 1.00 88.62 349 ARG A CA 1
ATOM 2788 C C . ARG A 1 349 ? -22.083 2.963 9.714 1.00 88.62 349 ARG A C 1
ATOM 2790 O O . ARG A 1 349 ? -21.043 2.414 10.068 1.00 88.62 349 ARG A O 1
ATOM 2797 N N . VAL A 1 350 ? -23.121 2.301 9.211 1.00 91.00 350 VAL A N 1
ATOM 2798 C CA . VAL A 1 350 ? -23.115 0.877 8.855 1.00 91.00 350 VAL A CA 1
ATOM 2799 C C . VAL A 1 350 ? -22.776 0.754 7.370 1.00 91.00 350 VAL A C 1
ATOM 2801 O O . VAL A 1 350 ? -23.432 1.376 6.538 1.00 91.00 350 VAL A O 1
ATOM 2804 N N . LEU A 1 351 ? -21.739 -0.017 7.038 1.00 77.12 351 LEU A N 1
ATOM 2805 C CA . LEU A 1 351 ? -21.267 -0.207 5.661 1.00 77.12 351 LEU A CA 1
ATOM 2806 C C . LEU A 1 351 ? -21.829 -1.487 5.042 1.00 77.12 351 LEU A C 1
ATOM 2808 O O . LEU A 1 351 ? -22.314 -1.468 3.915 1.00 77.12 351 LEU A O 1
ATOM 2812 N N . ILE A 1 352 ? -21.760 -2.594 5.783 1.00 81.50 352 ILE A N 1
ATOM 2813 C CA . ILE A 1 352 ? -22.245 -3.913 5.363 1.00 81.50 352 ILE A CA 1
ATOM 2814 C C . ILE A 1 352 ? -22.910 -4.559 6.571 1.00 81.50 352 ILE A C 1
ATOM 2816 O O . ILE A 1 352 ? -22.332 -4.575 7.657 1.00 81.50 352 ILE A O 1
ATOM 2820 N N . LYS A 1 353 ? -24.117 -5.093 6.386 1.00 71.88 353 LYS A N 1
ATOM 2821 C CA . LYS A 1 353 ? -24.828 -5.862 7.407 1.00 71.88 353 LYS A CA 1
ATOM 2822 C C . LYS A 1 353 ? -25.081 -7.264 6.867 1.00 71.88 353 LYS A C 1
ATOM 2824 O O . LYS A 1 353 ? -25.856 -7.423 5.925 1.00 71.88 353 LYS A O 1
ATOM 2829 N N . ASP A 1 354 ? -24.440 -8.261 7.470 1.00 66.19 354 ASP A N 1
ATOM 2830 C CA . ASP A 1 354 ? -24.697 -9.657 7.133 1.00 66.19 354 ASP A CA 1
ATOM 2831 C C . ASP A 1 354 ? -25.983 -10.093 7.831 1.00 66.19 354 ASP A C 1
ATOM 2833 O O . ASP A 1 354 ? -26.045 -10.237 9.051 1.00 66.19 354 ASP A O 1
ATOM 2837 N N . PHE A 1 355 ? -27.035 -10.315 7.046 1.00 52.47 355 PHE A N 1
ATOM 2838 C CA . PHE A 1 355 ? -28.327 -10.794 7.545 1.00 52.47 355 PHE A CA 1
ATOM 2839 C C . PHE A 1 355 ? -28.333 -12.298 7.875 1.00 52.47 355 PHE A C 1
ATOM 2841 O O . PHE A 1 355 ? -29.398 -12.888 8.043 1.00 52.47 355 PHE A O 1
ATOM 2848 N N . SER A 1 356 ? -27.172 -12.953 7.969 1.00 44.91 356 SER A N 1
ATOM 2849 C CA . SER A 1 356 ? -27.102 -14.376 8.297 1.00 44.91 356 SER A CA 1
ATOM 2850 C C . SER A 1 356 ? -27.262 -14.592 9.806 1.00 44.91 356 SER A C 1
ATOM 2852 O O . SER A 1 356 ? -26.278 -14.663 10.543 1.00 44.91 356 SER A O 1
ATOM 2854 N N . GLY A 1 357 ? -28.507 -14.690 10.265 1.00 41.28 357 GLY A N 1
ATOM 2855 C CA . GLY A 1 357 ? -28.825 -15.080 11.636 1.00 41.28 357 GLY A CA 1
ATOM 2856 C C . GLY A 1 357 ? -30.317 -15.023 11.946 1.00 41.28 357 GLY A C 1
ATOM 2857 O O . GLY A 1 357 ? -30.736 -14.141 12.692 1.00 41.28 357 GLY A O 1
ATOM 2858 N N . GLU A 1 358 ? -31.091 -15.962 11.392 1.00 33.72 358 GLU A N 1
ATOM 2859 C CA . GLU A 1 358 ? -32.239 -16.523 12.126 1.00 33.72 358 GLU A CA 1
ATOM 2860 C C . GLU A 1 358 ? -31.734 -17.551 13.145 1.00 33.72 358 GLU A C 1
ATOM 2862 O O . GLU A 1 358 ? -30.868 -18.378 12.766 1.00 33.72 358 GLU A O 1
#